Protein AF-A0A7S2KQ52-F1 (afdb_monomer_lite)

InterPro domains:
  IPR006700 Ribosomal RNA small subunit methyltransferase E [PTHR30027] (2-166)
  IPR006700 Ribosomal RNA small subunit methyltransferase E [TIGR00046] (1-166)
  IPR029026 tRNA (guanine-N1-)-methyltransferase, N-terminal [G3DSA:3.40.1280.10] (1-176)
  IPR029028 Alpha/beta knot methyltransferases [SSF75217] (1-167)
  IPR046886 Ribosomal RNA small subunit methyltransferase E, methyltransferase domain [PF04452] (1-166)
  IPR046886 Ribosomal RNA small subunit methyltransferase E, methyltransferase domain [cd18084] (1-167)

Structure (mmCIF, N/CA/C/O backbone):
data_AF-A0A7S2KQ52-F1
#
_entry.id   AF-A0A7S2KQ52-F1
#
loop_
_atom_site.group_PDB
_atom_site.id
_atom_site.type_symbol
_atom_site.label_atom_id
_atom_site.label_alt_id
_atom_site.label_comp_id
_atom_site.label_asym_id
_atom_site.label_entity_id
_atom_site.label_seq_id
_atom_site.pdbx_PDB_ins_code
_atom_site.Cartn_x
_atom_site.Cartn_y
_atom_site.Cartn_z
_atom_site.occupancy
_atom_site.B_iso_or_equiv
_atom_site.auth_seq_id
_atom_site.auth_comp_id
_atom_site.auth_asym_id
_atom_site.auth_atom_id
_atom_site.pdbx_PDB_model_num
ATOM 1 N N . LEU A 1 1 ? -2.645 -4.466 1.749 1.00 97.69 1 LEU A N 1
ATOM 2 C CA . LEU A 1 1 ? -1.880 -3.380 1.107 1.00 97.69 1 LEU A CA 1
ATOM 3 C C . LEU A 1 1 ? -2.085 -3.492 -0.390 1.00 97.69 1 LEU A C 1
ATOM 5 O O . LEU A 1 1 ? -1.862 -4.563 -0.931 1.00 97.69 1 LEU A O 1
ATOM 9 N N . MET A 1 2 ? -2.521 -2.418 -1.028 1.00 97.88 2 MET A N 1
ATOM 10 C CA . MET A 1 2 ? -2.489 -2.242 -2.470 1.00 97.88 2 MET A CA 1
ATOM 11 C C . MET A 1 2 ? -1.412 -1.207 -2.776 1.00 97.88 2 MET A C 1
ATOM 13 O O . MET A 1 2 ? -1.426 -0.109 -2.223 1.00 97.88 2 MET A O 1
ATOM 17 N N . ILE A 1 3 ? -0.452 -1.569 -3.608 1.00 97.94 3 ILE A N 1
ATOM 18 C CA . ILE A 1 3 ? 0.685 -0.716 -3.935 1.00 97.94 3 ILE A CA 1
ATOM 19 C C . ILE A 1 3 ? 0.822 -0.674 -5.449 1.00 97.94 3 ILE A C 1
ATOM 21 O O . ILE A 1 3 ? 0.805 -1.715 -6.104 1.00 97.94 3 ILE A O 1
ATOM 25 N N . ALA A 1 4 ? 0.899 0.519 -6.022 1.00 97.56 4 ALA A N 1
ATOM 26 C CA . ALA A 1 4 ? 1.300 0.656 -7.411 1.00 97.56 4 ALA A CA 1
ATOM 27 C C . ALA A 1 4 ? 2.787 0.325 -7.525 1.00 97.56 4 ALA A C 1
ATOM 29 O O . ALA A 1 4 ? 3.576 0.791 -6.707 1.00 97.56 4 ALA A O 1
ATOM 30 N N . MET A 1 5 ? 3.149 -0.494 -8.509 1.00 97.25 5 MET A N 1
ATOM 31 C CA . MET A 1 5 ? 4.489 -1.060 -8.643 1.00 97.25 5 MET A CA 1
ATOM 32 C C . MET A 1 5 ? 5.577 0.027 -8.575 1.00 97.25 5 MET A C 1
ATOM 34 O O . MET A 1 5 ? 5.701 0.802 -9.527 1.00 97.25 5 MET A O 1
ATOM 38 N N . PRO A 1 6 ? 6.367 0.092 -7.482 1.00 96.50 6 PRO A N 1
ATOM 39 C CA . PRO A 1 6 ? 7.492 1.009 -7.407 1.00 96.50 6 PRO A CA 1
ATOM 40 C C . PRO A 1 6 ? 8.634 0.487 -8.283 1.00 96.50 6 PRO A C 1
ATOM 42 O O . PRO A 1 6 ? 8.541 -0.580 -8.903 1.00 96.50 6 PRO A O 1
ATOM 45 N N . ARG A 1 7 ? 9.764 1.197 -8.307 1.00 96.06 7 ARG A N 1
ATOM 46 C CA . ARG A 1 7 ? 10.960 0.719 -9.016 1.00 96.06 7 ARG A CA 1
ATOM 47 C C . ARG A 1 7 ? 11.300 -0.717 -8.594 1.00 96.06 7 ARG A C 1
ATOM 49 O O . ARG A 1 7 ? 11.317 -0.993 -7.392 1.00 96.06 7 ARG A O 1
ATOM 56 N N . PRO A 1 8 ? 11.678 -1.622 -9.518 1.00 97.06 8 PRO A N 1
ATOM 57 C CA . PRO A 1 8 ? 11.937 -3.029 -9.197 1.00 97.06 8 PRO A CA 1
ATOM 58 C C . PRO A 1 8 ? 12.906 -3.250 -8.030 1.00 97.06 8 PRO A C 1
ATOM 60 O O . PRO A 1 8 ? 12.678 -4.111 -7.186 1.00 97.06 8 PRO A O 1
ATOM 63 N N . LYS A 1 9 ? 13.955 -2.422 -7.927 1.00 96.19 9 LYS A N 1
ATOM 64 C CA . LYS A 1 9 ? 14.918 -2.464 -6.815 1.00 96.19 9 LYS A CA 1
ATOM 65 C C . LYS A 1 9 ? 14.276 -2.148 -5.459 1.00 96.19 9 LYS A C 1
ATOM 67 O O . LYS A 1 9 ? 14.667 -2.733 -4.454 1.00 96.19 9 LYS A O 1
ATOM 72 N N . VAL A 1 10 ? 13.321 -1.220 -5.431 1.00 96.69 10 VAL A N 1
ATOM 73 C CA . VAL A 1 10 ? 12.561 -0.857 -4.228 1.00 96.69 10 VAL A CA 1
ATOM 74 C C . VAL A 1 10 ? 11.596 -1.983 -3.878 1.00 96.69 10 VAL A C 1
ATOM 76 O O . VAL A 1 10 ? 11.598 -2.445 -2.741 1.00 96.69 10 VAL A O 1
ATOM 79 N N . MET A 1 11 ? 10.842 -2.490 -4.860 1.00 97.69 11 MET A N 1
ATOM 80 C CA . MET A 1 11 ? 9.894 -3.583 -4.629 1.00 97.69 11 MET A CA 1
ATOM 81 C C . MET A 1 11 ? 10.588 -4.842 -4.095 1.00 97.69 11 MET A C 1
ATOM 83 O O . MET A 1 11 ? 10.134 -5.408 -3.106 1.00 97.69 11 MET A O 1
ATOM 87 N N . MET A 1 12 ? 11.731 -5.230 -4.678 1.00 97.25 12 MET A N 1
ATOM 88 C CA . MET A 1 12 ? 12.500 -6.388 -4.207 1.00 97.25 12 MET A CA 1
ATOM 89 C C . MET A 1 12 ? 12.874 -6.288 -2.728 1.00 97.25 12 MET A C 1
ATOM 91 O O . MET A 1 12 ? 12.730 -7.257 -1.993 1.00 97.25 12 MET A O 1
ATOM 95 N N . ARG A 1 13 ? 13.298 -5.103 -2.274 1.00 95.25 13 ARG A N 1
ATOM 96 C CA . ARG A 1 13 ? 13.646 -4.860 -0.865 1.00 95.25 13 ARG A CA 1
ATOM 97 C C . ARG A 1 13 ? 12.423 -4.810 0.047 1.00 95.25 13 ARG A C 1
ATOM 99 O O . ARG A 1 13 ? 12.532 -5.116 1.229 1.00 95.25 13 ARG A O 1
ATOM 106 N N . LEU A 1 14 ? 11.269 -4.406 -0.480 1.00 97.75 14 LEU A N 1
ATOM 107 C CA . LEU A 1 14 ? 10.043 -4.307 0.301 1.00 97.75 14 LEU A CA 1
ATOM 108 C C . LEU A 1 14 ? 9.459 -5.670 0.659 1.00 97.75 14 LEU A C 1
ATOM 110 O O . LEU A 1 14 ? 8.825 -5.760 1.702 1.00 97.75 14 LEU A O 1
ATOM 114 N N . TRP A 1 15 ? 9.665 -6.722 -0.138 1.00 98.38 15 TRP A N 1
ATOM 115 C CA . TRP A 1 15 ? 9.044 -8.027 0.116 1.00 98.38 15 TRP A CA 1
ATOM 116 C C . TRP A 1 15 ? 9.298 -8.553 1.533 1.00 98.38 15 TRP A C 1
ATOM 118 O O . TRP A 1 15 ? 8.336 -8.793 2.264 1.00 98.38 15 TRP A O 1
ATOM 128 N N . SER A 1 16 ? 10.560 -8.626 1.964 1.00 98.06 16 SER A N 1
ATOM 129 C CA . SER A 1 16 ? 10.898 -9.043 3.333 1.00 98.06 16 SER A CA 1
ATOM 130 C C . SER A 1 16 ? 10.268 -8.129 4.392 1.00 98.06 16 SER A C 1
ATOM 132 O O . SER A 1 16 ? 9.626 -8.602 5.331 1.00 98.06 16 SER A O 1
ATOM 134 N N . THR A 1 17 ? 10.344 -6.809 4.206 1.00 98.12 17 THR A N 1
ATOM 135 C CA . THR A 1 17 ? 9.750 -5.833 5.132 1.00 98.12 17 THR A CA 1
ATOM 136 C C . THR A 1 17 ? 8.230 -5.984 5.247 1.00 98.12 17 THR A C 1
ATOM 138 O O . THR A 1 17 ? 7.676 -5.886 6.339 1.00 98.12 17 THR A O 1
ATOM 141 N N . LEU A 1 18 ? 7.524 -6.253 4.146 1.00 98.25 18 LEU A N 1
ATOM 142 C CA . LEU A 1 18 ? 6.071 -6.447 4.147 1.00 98.25 18 LEU A CA 1
ATOM 143 C C . LEU A 1 18 ? 5.662 -7.691 4.945 1.00 98.25 18 LEU A C 1
ATOM 145 O O . LEU A 1 18 ? 4.664 -7.646 5.672 1.00 98.25 18 LEU A O 1
ATOM 149 N N . ALA A 1 19 ? 6.437 -8.774 4.841 1.00 97.94 19 ALA A N 1
ATOM 150 C CA . ALA A 1 19 ? 6.249 -9.962 5.666 1.00 97.94 19 ALA A CA 1
ATOM 151 C C . ALA A 1 19 ? 6.484 -9.656 7.154 1.00 97.94 19 ALA A C 1
ATOM 153 O O . ALA A 1 19 ? 5.619 -9.961 7.977 1.00 97.94 19 ALA A O 1
ATOM 154 N N . GLN A 1 20 ? 7.585 -8.972 7.491 1.00 97.56 20 GLN A N 1
ATOM 155 C CA . GLN A 1 20 ? 7.914 -8.590 8.873 1.00 97.56 20 GLN A CA 1
ATOM 156 C C . GLN A 1 20 ? 6.844 -7.700 9.515 1.00 97.56 20 GLN A C 1
ATOM 158 O O . GLN A 1 20 ? 6.485 -7.871 10.678 1.00 97.56 20 GLN A O 1
ATOM 163 N N . MET A 1 21 ? 6.277 -6.775 8.738 1.00 96.94 21 MET A N 1
ATOM 164 C CA . MET A 1 21 ? 5.210 -5.877 9.190 1.00 96.94 21 MET A CA 1
ATOM 165 C C . MET A 1 21 ? 3.841 -6.573 9.317 1.00 96.94 21 MET A C 1
ATOM 167 O O . MET A 1 21 ? 2.853 -5.937 9.691 1.00 96.94 21 MET A O 1
ATOM 171 N 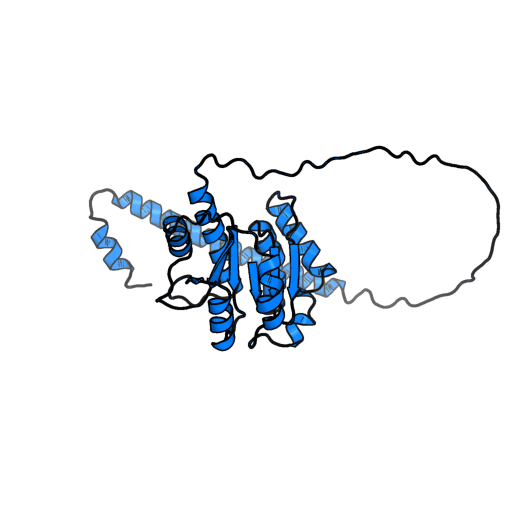N . GLY A 1 22 ? 3.750 -7.874 9.017 1.00 95.44 22 GLY A N 1
ATOM 172 C CA . GLY A 1 22 ? 2.538 -8.673 9.194 1.00 95.44 22 GLY A CA 1
ATOM 173 C C . GLY A 1 22 ? 1.428 -8.333 8.199 1.00 95.44 22 GLY A C 1
ATOM 174 O O . GLY A 1 22 ? 0.240 -8.400 8.540 1.00 95.44 22 GLY A O 1
ATOM 175 N N . VAL A 1 23 ? 1.789 -7.938 6.975 1.00 96.81 23 VAL A N 1
ATOM 176 C CA . VAL A 1 23 ? 0.814 -7.647 5.920 1.00 96.81 23 VAL A CA 1
ATOM 177 C C . VAL A 1 23 ? 0.120 -8.935 5.486 1.00 96.81 23 VAL A C 1
ATOM 179 O O . VAL A 1 23 ? 0.746 -9.855 4.983 1.00 96.81 23 VAL A O 1
ATOM 182 N N . ARG A 1 24 ? -1.210 -8.991 5.618 1.00 95.56 24 ARG A N 1
ATOM 183 C CA . ARG A 1 24 ? -1.989 -10.184 5.238 1.00 95.56 24 ARG A CA 1
ATOM 184 C C . ARG A 1 24 ? -2.040 -10.428 3.726 1.00 95.56 24 ARG A C 1
ATOM 186 O O . ARG A 1 24 ? -2.050 -11.573 3.287 1.00 95.56 24 ARG A O 1
ATOM 193 N N . ARG A 1 25 ? -2.153 -9.353 2.944 1.00 96.88 25 ARG A N 1
ATOM 194 C CA . ARG A 1 25 ? -2.284 -9.392 1.482 1.00 96.88 25 ARG A CA 1
ATOM 195 C C . ARG A 1 25 ? -1.572 -8.206 0.853 1.00 96.88 25 ARG A C 1
ATOM 197 O O . ARG A 1 25 ? -1.780 -7.069 1.299 1.00 96.88 25 ARG A O 1
ATOM 204 N N . VAL A 1 26 ? -0.805 -8.472 -0.194 1.00 98.12 26 VAL A N 1
ATOM 205 C CA . VAL A 1 26 ? -0.159 -7.479 -1.051 1.00 98.12 26 VAL A CA 1
ATOM 206 C C . VAL A 1 26 ? -0.762 -7.592 -2.447 1.00 98.12 26 VAL A C 1
ATOM 208 O O . VAL A 1 26 ? -0.616 -8.614 -3.107 1.00 98.12 26 VAL A O 1
ATOM 211 N N . THR A 1 27 ? -1.434 -6.539 -2.900 1.00 97.94 27 THR A N 1
ATOM 212 C CA . THR A 1 27 ? -1.880 -6.411 -4.287 1.00 97.94 27 THR A CA 1
ATOM 213 C C . THR A 1 27 ? -0.999 -5.387 -4.979 1.00 97.94 27 THR A C 1
ATOM 215 O O . THR A 1 27 ? -1.090 -4.188 -4.714 1.00 97.94 27 THR A O 1
ATOM 218 N N . LEU A 1 28 ? -0.124 -5.873 -5.844 1.00 98.00 28 LEU A N 1
ATOM 219 C CA . LEU A 1 28 ? 0.723 -5.057 -6.686 1.00 98.00 28 LEU A CA 1
ATOM 220 C C . LEU A 1 28 ? -0.075 -4.642 -7.918 1.00 98.00 28 LEU A C 1
ATOM 222 O O . LEU A 1 28 ? -0.561 -5.496 -8.650 1.00 98.00 28 LEU A O 1
ATOM 226 N N . THR A 1 29 ? -0.224 -3.345 -8.145 1.00 97.56 29 THR A N 1
ATOM 227 C CA . THR A 1 29 ? -1.053 -2.801 -9.226 1.00 97.56 29 THR A CA 1
ATOM 228 C C . THR A 1 29 ? -0.225 -1.989 -10.202 1.00 97.56 29 THR A C 1
ATOM 230 O O . THR A 1 29 ? 0.833 -1.459 -9.860 1.00 97.56 29 THR A O 1
ATOM 233 N N . ASN A 1 30 ? -0.689 -1.889 -11.440 1.00 96.19 30 ASN A N 1
ATOM 234 C CA . ASN A 1 30 ? -0.187 -0.860 -12.341 1.00 96.19 30 ASN A CA 1
ATOM 235 C C . ASN A 1 30 ? -0.759 0.518 -11.955 1.00 96.19 30 ASN A C 1
ATOM 237 O O . ASN A 1 30 ? -1.739 0.599 -11.222 1.00 96.19 30 ASN A O 1
ATOM 241 N N . ALA A 1 31 ? -0.178 1.591 -12.477 1.00 96.00 31 ALA A N 1
ATOM 242 C CA . ALA A 1 31 ? -0.749 2.935 -12.421 1.00 96.00 31 ALA A CA 1
ATOM 243 C C . ALA A 1 31 ? -0.294 3.732 -13.646 1.00 96.00 31 ALA A C 1
ATOM 245 O O . ALA A 1 31 ? 0.667 3.354 -14.319 1.00 96.00 31 ALA A O 1
ATOM 246 N N . CYS A 1 32 ? -0.936 4.862 -13.929 1.00 96.06 32 CYS A N 1
ATOM 247 C CA . CYS A 1 32 ? -0.598 5.708 -15.075 1.00 96.06 32 CYS A CA 1
ATOM 248 C C . CYS A 1 32 ? 0.882 6.122 -15.109 1.00 96.06 32 CYS A C 1
ATOM 250 O O . CYS A 1 32 ? 1.447 6.277 -16.189 1.00 96.06 32 CYS A O 1
ATOM 252 N N . ARG A 1 33 ? 1.507 6.303 -13.937 1.00 95.75 33 ARG A N 1
ATOM 253 C CA . ARG A 1 33 ? 2.908 6.735 -13.791 1.00 95.75 33 ARG A CA 1
ATOM 254 C C . ARG A 1 33 ? 3.893 5.591 -13.517 1.00 95.75 33 ARG A C 1
ATOM 256 O O . ARG A 1 33 ? 5.052 5.862 -13.222 1.00 95.75 33 ARG A O 1
ATOM 263 N N . VAL A 1 34 ? 3.458 4.334 -13.617 1.00 96.25 34 VAL A N 1
ATOM 264 C CA . VAL A 1 34 ? 4.356 3.174 -13.544 1.00 96.25 34 VAL A CA 1
ATOM 265 C C . VAL A 1 34 ? 4.966 2.917 -14.917 1.00 96.25 34 VAL A C 1
ATOM 267 O O . VAL A 1 34 ? 4.277 2.874 -15.939 1.00 96.25 34 VAL A O 1
ATOM 270 N N . GLU A 1 35 ? 6.278 2.714 -14.950 1.00 94.06 35 GLU A N 1
ATOM 271 C CA . GLU A 1 35 ? 6.966 2.354 -16.182 1.00 94.06 35 GLU A CA 1
ATOM 272 C C . GLU A 1 35 ? 6.598 0.925 -16.610 1.00 94.06 35 GLU A C 1
ATOM 274 O O . GLU A 1 35 ? 6.743 -0.037 -15.853 1.00 94.06 35 GLU A O 1
ATOM 279 N N . LYS A 1 36 ? 6.187 0.765 -17.875 1.00 88.62 36 LYS A N 1
ATOM 280 C CA . LYS A 1 36 ? 5.827 -0.534 -18.476 1.00 88.62 36 LYS A CA 1
ATOM 281 C C . LYS A 1 36 ? 6.812 -1.685 -18.181 1.00 88.62 36 LYS A C 1
ATOM 283 O O . LYS A 1 36 ? 6.326 -2.767 -17.851 1.00 88.62 36 LYS A O 1
ATOM 288 N N . PRO A 1 37 ? 8.151 -1.520 -18.274 1.00 93.69 37 PRO A N 1
ATOM 289 C CA . PRO A 1 37 ? 9.083 -2.624 -18.030 1.00 93.69 37 PRO A CA 1
ATOM 290 C C . PRO A 1 37 ? 9.123 -3.120 -16.578 1.00 93.69 37 PRO A C 1
ATOM 292 O O . PRO A 1 37 ? 9.667 -4.196 -16.340 1.00 93.69 37 PRO A O 1
ATOM 295 N N . TYR A 1 38 ? 8.563 -2.402 -15.597 1.00 94.94 38 TYR A N 1
ATOM 296 C CA . TYR A 1 38 ? 8.665 -2.816 -14.191 1.00 94.94 38 TYR A CA 1
ATOM 297 C C . TYR A 1 38 ? 8.001 -4.178 -13.942 1.00 94.94 38 TYR A C 1
ATOM 299 O O . TYR A 1 38 ? 8.539 -4.992 -13.191 1.00 94.94 38 TYR A O 1
ATOM 307 N N . PHE A 1 39 ? 6.904 -4.477 -14.643 1.00 94.75 39 PHE A N 1
ATOM 308 C CA . PHE A 1 39 ? 6.224 -5.778 -14.578 1.00 94.75 39 PHE A CA 1
ATOM 309 C C . PHE A 1 39 ? 6.925 -6.902 -15.350 1.00 94.75 39 PHE A C 1
ATOM 311 O O . PHE A 1 39 ? 6.547 -8.056 -15.202 1.00 94.75 39 PHE A O 1
ATOM 318 N N . ALA A 1 40 ? 7.944 -6.596 -16.155 1.00 94.12 40 ALA A N 1
ATOM 319 C CA . ALA A 1 40 ? 8.798 -7.607 -16.780 1.00 94.12 40 ALA A CA 1
ATOM 320 C C . ALA A 1 40 ? 10.025 -7.950 -15.914 1.00 94.12 40 ALA A C 1
ATOM 322 O O . ALA A 1 40 ? 10.853 -8.772 -16.301 1.00 94.12 40 ALA A O 1
ATOM 323 N N . SER A 1 41 ? 10.183 -7.294 -14.761 1.00 96.12 41 SER A N 1
ATOM 324 C CA . SER A 1 41 ? 11.329 -7.496 -13.880 1.00 96.12 41 SER A CA 1
ATOM 325 C C . SER A 1 41 ? 11.164 -8.712 -12.966 1.00 96.12 41 SER A C 1
ATOM 327 O O . SER A 1 41 ? 10.061 -9.172 -12.687 1.00 96.12 41 SER A O 1
ATOM 329 N N . GLN A 1 42 ? 12.278 -9.166 -12.394 1.00 95.44 42 GLN A N 1
ATOM 330 C CA . GLN A 1 42 ? 12.303 -10.213 -11.369 1.00 95.44 42 GLN A CA 1
ATOM 331 C C . GLN A 1 42 ? 11.540 -9.847 -10.085 1.00 95.44 42 GLN A C 1
ATOM 333 O O . GLN A 1 42 ? 11.253 -10.722 -9.279 1.00 95.44 42 GLN A O 1
ATOM 338 N N . ALA A 1 43 ? 11.169 -8.577 -9.892 1.00 95.69 43 ALA A N 1
ATOM 339 C CA . ALA A 1 43 ? 10.441 -8.141 -8.705 1.00 95.69 43 ALA A CA 1
ATOM 340 C C . ALA A 1 43 ? 9.024 -8.711 -8.584 1.00 95.69 43 ALA A C 1
ATOM 342 O O . ALA A 1 43 ? 8.462 -8.701 -7.489 1.00 95.69 43 ALA A O 1
ATOM 343 N N . VAL A 1 44 ? 8.467 -9.205 -9.692 1.00 96.69 44 VAL A N 1
ATOM 344 C CA . VAL A 1 44 ? 7.148 -9.845 -9.745 1.00 96.69 44 VAL A CA 1
ATOM 345 C C . VAL A 1 44 ? 7.232 -11.358 -9.963 1.00 96.69 44 VAL A C 1
ATOM 347 O O . VAL A 1 44 ? 6.204 -12.014 -10.081 1.00 96.69 44 VAL A O 1
ATOM 350 N N . ASP A 1 45 ? 8.442 -11.920 -10.012 1.00 97.25 45 ASP A N 1
ATOM 351 C CA . ASP A 1 45 ? 8.668 -13.358 -10.155 1.00 97.25 45 ASP A CA 1
ATOM 352 C C . ASP A 1 45 ? 8.536 -14.050 -8.785 1.00 97.25 45 ASP A C 1
ATOM 354 O O . ASP A 1 45 ? 9.327 -13.752 -7.880 1.00 97.25 45 ASP A O 1
ATOM 358 N N . PRO A 1 46 ? 7.588 -14.992 -8.605 1.00 97.69 46 PRO A N 1
ATOM 359 C CA . PRO A 1 46 ? 7.447 -15.744 -7.360 1.00 97.69 46 PRO A CA 1
ATOM 360 C C . PRO A 1 46 ? 8.733 -16.448 -6.928 1.00 97.69 46 PRO A C 1
ATOM 362 O O . PRO A 1 46 ? 9.025 -16.487 -5.735 1.00 97.69 46 PRO A O 1
ATOM 365 N N . GLY A 1 47 ? 9.551 -16.933 -7.869 1.00 97.94 47 GLY A N 1
ATOM 366 C CA . GLY A 1 47 ? 10.840 -17.561 -7.563 1.00 97.94 47 GLY A CA 1
ATOM 367 C C . GLY A 1 47 ? 11.862 -16.604 -6.942 1.00 97.94 47 GLY A C 1
ATOM 368 O O . GLY A 1 47 ? 12.866 -17.047 -6.387 1.00 97.94 47 GLY A O 1
ATOM 369 N N . ARG A 1 48 ? 11.611 -15.293 -7.016 1.00 97.69 48 ARG A N 1
ATOM 370 C CA . ARG A 1 48 ? 12.479 -14.237 -6.487 1.00 97.69 48 ARG A CA 1
ATOM 371 C C . ARG A 1 48 ? 11.894 -13.575 -5.252 1.00 97.69 48 ARG A C 1
ATOM 373 O O . ARG A 1 48 ? 12.635 -13.357 -4.303 1.00 97.69 48 ARG A O 1
ATOM 380 N N . TYR A 1 49 ? 10.593 -13.287 -5.228 1.00 98.00 49 TYR A N 1
ATOM 381 C CA . TYR A 1 49 ? 9.990 -12.612 -4.076 1.00 98.00 49 TYR A CA 1
ATOM 382 C C . TYR A 1 49 ? 9.555 -13.552 -2.946 1.00 98.00 49 TYR A C 1
ATOM 384 O O . TYR A 1 49 ? 9.496 -13.115 -1.797 1.00 98.00 49 TYR A O 1
ATOM 392 N N . LEU A 1 50 ? 9.235 -14.825 -3.222 1.00 98.31 50 LEU A N 1
ATOM 393 C CA . LEU A 1 50 ? 8.842 -15.764 -2.163 1.00 98.31 50 LEU A CA 1
ATOM 394 C C . LEU A 1 50 ? 9.977 -16.014 -1.152 1.00 98.31 50 LEU A C 1
ATOM 396 O O . LEU A 1 50 ? 9.676 -15.974 0.041 1.00 98.31 50 LEU A O 1
ATOM 400 N N . PRO A 1 51 ? 11.253 -16.189 -1.563 1.00 98.38 51 PRO A N 1
ATOM 401 C CA . PRO A 1 51 ? 12.369 -16.275 -0.619 1.00 98.38 51 PRO A CA 1
ATOM 402 C C . PRO A 1 51 ? 12.512 -15.031 0.267 1.00 98.38 51 PRO A C 1
ATOM 404 O O . PRO A 1 51 ? 12.763 -15.151 1.461 1.00 98.38 51 PRO A O 1
ATOM 407 N N . GLU A 1 52 ? 12.287 -13.834 -0.282 1.00 98.44 52 GLU A N 1
ATOM 408 C CA . GLU A 1 52 ? 12.340 -12.587 0.494 1.00 98.44 52 GLU A CA 1
ATOM 409 C C . GLU A 1 52 ? 11.214 -12.515 1.533 1.00 98.44 52 GLU A C 1
ATOM 411 O O . GLU A 1 52 ? 11.439 -12.124 2.678 1.00 98.44 52 GLU A O 1
ATOM 416 N N . LEU A 1 53 ? 9.998 -12.931 1.160 1.00 98.44 53 LEU A N 1
ATOM 417 C CA . LEU A 1 53 ? 8.884 -13.045 2.102 1.00 98.44 53 LEU A CA 1
ATOM 418 C C . LEU A 1 53 ? 9.190 -14.056 3.212 1.00 98.44 53 LEU A C 1
ATOM 420 O O . LEU A 1 53 ? 8.927 -13.765 4.375 1.00 98.44 53 LEU A O 1
ATOM 424 N N . GLN A 1 54 ? 9.752 -15.218 2.868 1.00 98.31 54 GLN A N 1
ATOM 425 C CA . GLN A 1 54 ? 10.152 -16.244 3.836 1.00 98.31 54 GLN A CA 1
ATOM 426 C C . GLN A 1 54 ? 11.200 -15.710 4.812 1.00 98.31 54 GLN A C 1
ATOM 428 O O . GLN A 1 54 ? 10.991 -15.798 6.018 1.00 98.31 54 GLN A O 1
ATOM 433 N N . LEU A 1 55 ? 12.250 -15.057 4.307 1.00 98.25 55 LEU A N 1
ATOM 434 C CA . LEU A 1 55 ? 13.274 -14.426 5.136 1.00 98.25 55 LEU A CA 1
ATOM 435 C C . LEU A 1 55 ? 12.665 -13.415 6.119 1.00 98.25 55 LEU A C 1
ATOM 437 O O . LEU A 1 55 ? 13.016 -13.391 7.297 1.00 98.25 55 LEU A O 1
ATOM 441 N N . GLY A 1 56 ? 11.719 -12.593 5.656 1.00 98.00 56 GLY A N 1
ATOM 442 C CA . GLY A 1 56 ? 11.022 -11.646 6.524 1.00 98.00 56 GLY A CA 1
ATOM 443 C C . GLY A 1 56 ? 10.174 -12.326 7.605 1.00 98.00 56 GLY A C 1
ATOM 444 O O . GLY A 1 56 ? 10.148 -11.877 8.750 1.00 98.00 56 GLY A O 1
ATOM 445 N N . LEU A 1 57 ? 9.504 -13.430 7.276 1.00 98.06 57 LEU A N 1
ATOM 446 C CA . LEU A 1 57 ? 8.746 -14.217 8.251 1.00 98.06 57 LEU A CA 1
ATOM 447 C C . LEU A 1 57 ? 9.647 -14.879 9.296 1.00 98.06 57 LEU A C 1
ATOM 449 O O . LEU A 1 57 ? 9.314 -14.840 10.479 1.00 98.06 57 LEU A O 1
ATOM 453 N N . GLU A 1 58 ? 10.783 -15.438 8.875 1.00 98.25 58 GLU A N 1
ATOM 454 C CA . GLU A 1 58 ? 11.786 -16.031 9.764 1.00 98.25 58 GLU A CA 1
ATOM 455 C C . GLU A 1 58 ? 12.299 -14.998 10.774 1.00 98.25 58 GLU A C 1
ATOM 457 O O . GLU A 1 58 ? 12.306 -15.252 11.978 1.00 98.25 58 GLU A O 1
ATOM 462 N N . GLN A 1 59 ? 12.642 -13.797 10.299 1.00 97.81 59 GLN A N 1
ATOM 463 C CA . GLN A 1 59 ? 13.101 -12.687 11.142 1.00 97.81 59 GLN A CA 1
ATOM 464 C C . GLN A 1 59 ? 12.030 -12.201 12.127 1.00 97.81 59 GLN A C 1
ATOM 466 O O . GLN A 1 59 ? 12.353 -11.814 13.249 1.00 97.81 59 GLN A O 1
ATOM 471 N N . ALA A 1 60 ? 10.757 -12.235 11.727 1.00 96.81 60 ALA A N 1
ATOM 472 C CA . ALA A 1 60 ? 9.632 -11.811 12.556 1.00 96.81 60 ALA A CA 1
ATOM 473 C C . ALA A 1 60 ? 9.013 -12.939 13.398 1.00 96.81 60 ALA A C 1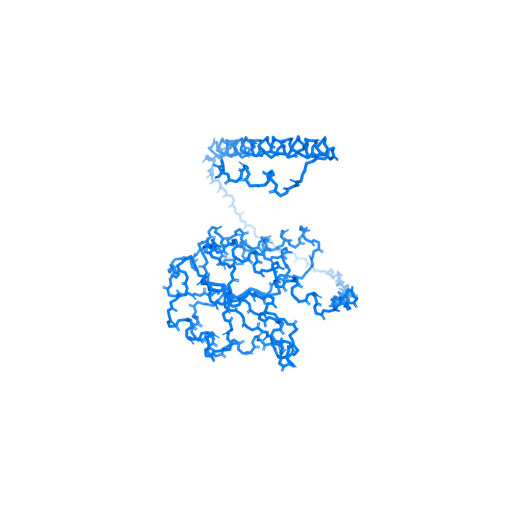
ATOM 475 O O . ALA A 1 60 ? 8.009 -12.703 14.073 1.00 96.81 60 ALA A O 1
ATOM 476 N N . VAL A 1 61 ? 9.571 -14.156 13.354 1.00 97.25 61 VAL A N 1
ATOM 477 C CA . VAL A 1 61 ? 9.033 -15.345 14.041 1.00 97.25 61 VAL A CA 1
ATOM 478 C C . VAL A 1 61 ? 7.547 -15.561 13.699 1.00 97.25 61 VAL A C 1
ATOM 480 O O . VAL A 1 61 ? 6.697 -15.796 14.556 1.00 97.25 61 VAL A O 1
ATOM 483 N N . CYS A 1 62 ? 7.211 -15.424 12.416 1.00 94.69 62 CYS A N 1
ATOM 484 C CA . CYS A 1 62 ? 5.854 -15.543 11.887 1.00 94.69 62 CYS A CA 1
ATOM 485 C C . CYS A 1 62 ? 5.749 -16.721 10.911 1.00 94.69 62 CYS A C 1
ATOM 487 O O . CYS A 1 62 ? 6.707 -17.072 10.236 1.00 94.69 62 CYS A O 1
ATOM 489 N N . THR A 1 63 ? 4.563 -17.324 10.795 1.00 93.06 63 THR A N 1
ATOM 490 C CA . THR A 1 63 ? 4.348 -18.529 9.962 1.00 93.06 63 THR A CA 1
ATOM 491 C C . THR A 1 63 ? 3.337 -18.335 8.834 1.00 93.06 63 THR A C 1
ATOM 493 O O . THR A 1 63 ? 3.139 -19.226 8.010 1.00 93.06 63 THR A O 1
ATOM 496 N N . ARG A 1 64 ? 2.674 -17.175 8.773 1.00 94.25 64 ARG A N 1
ATOM 497 C CA . ARG A 1 64 ? 1.637 -16.903 7.773 1.00 94.25 64 ARG A CA 1
ATOM 498 C C . ARG A 1 64 ? 2.191 -16.083 6.622 1.00 94.25 64 ARG A C 1
ATOM 500 O O . ARG A 1 64 ? 2.456 -14.894 6.781 1.00 94.25 64 ARG A O 1
ATOM 507 N N . LEU A 1 65 ? 2.296 -16.718 5.460 1.00 96.12 65 LEU A N 1
ATOM 508 C CA . LEU A 1 65 ? 2.724 -16.058 4.233 1.00 96.12 65 LEU A CA 1
ATOM 509 C C . LEU A 1 65 ? 1.689 -15.026 3.753 1.00 96.12 65 LEU A C 1
ATOM 511 O O . LEU A 1 65 ? 0.496 -15.348 3.708 1.00 96.12 65 LEU A O 1
ATOM 515 N N . PRO A 1 66 ? 2.115 -13.806 3.374 1.00 97.19 66 PRO A N 1
ATOM 516 C CA . PRO A 1 66 ? 1.234 -12.846 2.723 1.00 97.19 66 PRO A CA 1
ATOM 517 C C . PRO A 1 66 ? 0.677 -13.388 1.400 1.00 97.19 66 PRO A C 1
ATOM 519 O O . PRO A 1 66 ? 1.416 -13.925 0.579 1.00 97.19 66 PRO A O 1
ATOM 522 N N . ASP A 1 67 ? -0.622 -13.193 1.166 1.00 96.88 67 ASP A N 1
ATOM 523 C CA . ASP A 1 67 ? -1.249 -13.444 -0.140 1.00 96.88 67 ASP A CA 1
ATOM 524 C C . ASP A 1 67 ? -0.782 -12.369 -1.134 1.00 96.88 67 ASP A C 1
ATOM 526 O O . ASP A 1 67 ? -1.037 -11.180 -0.915 1.00 96.88 67 ASP A O 1
ATOM 530 N N . VAL A 1 68 ? -0.078 -12.761 -2.198 1.00 98.12 68 VAL A N 1
ATOM 531 C CA . VAL A 1 68 ? 0.461 -11.838 -3.209 1.00 98.12 68 VAL A CA 1
ATOM 532 C C . VAL A 1 68 ? -0.352 -11.931 -4.492 1.00 98.12 68 VAL A C 1
ATOM 534 O O . VAL A 1 68 ? -0.526 -13.011 -5.052 1.00 98.12 68 VAL A O 1
ATOM 537 N N . ARG A 1 69 ? -0.806 -10.778 -4.988 1.00 97.12 69 ARG A N 1
ATOM 538 C CA . ARG A 1 69 ? -1.506 -10.641 -6.270 1.00 97.12 69 ARG A CA 1
ATOM 539 C C . ARG A 1 69 ? -0.847 -9.586 -7.139 1.00 97.12 69 ARG A C 1
ATOM 541 O O . ARG A 1 69 ? -0.472 -8.530 -6.634 1.00 97.12 69 ARG A O 1
ATOM 548 N N . ILE A 1 70 ? -0.741 -9.863 -8.433 1.00 97.06 70 ILE A N 1
ATOM 549 C CA . ILE A 1 70 ? -0.148 -8.964 -9.426 1.00 97.06 70 ILE A CA 1
ATOM 550 C C . ILE A 1 70 ? -1.235 -8.593 -10.434 1.00 97.06 70 ILE A C 1
ATOM 552 O O . ILE A 1 70 ? -1.653 -9.418 -11.237 1.00 97.06 70 ILE A O 1
ATOM 556 N N . GLU A 1 71 ? -1.670 -7.338 -10.391 1.00 96.12 71 GLU A N 1
ATOM 557 C CA . GLU A 1 71 ? -2.809 -6.812 -11.139 1.00 96.12 71 GLU A CA 1
ATOM 558 C C . GLU A 1 71 ? -2.358 -5.705 -12.098 1.00 96.12 71 GLU A C 1
ATOM 560 O O . GLU A 1 71 ? -2.281 -4.519 -11.768 1.00 96.12 71 GLU A O 1
ATOM 565 N N . MET A 1 72 ? -2.058 -6.083 -13.341 1.00 94.38 72 MET A N 1
ATOM 566 C CA . MET A 1 72 ? -1.533 -5.143 -14.344 1.00 94.38 72 MET A CA 1
ATOM 567 C C . MET A 1 72 ? -2.575 -4.134 -14.856 1.00 94.38 72 MET A C 1
ATOM 569 O O . MET A 1 72 ? -2.225 -3.161 -15.530 1.00 94.38 72 MET A O 1
ATOM 573 N N . ARG A 1 73 ? -3.861 -4.363 -14.571 1.00 95.06 73 ARG A N 1
ATOM 574 C CA . ARG A 1 73 ? -4.976 -3.522 -15.017 1.00 95.06 73 ARG A CA 1
ATOM 575 C C . ARG A 1 73 ? -5.694 -2.936 -13.807 1.00 95.06 73 ARG A C 1
ATOM 577 O O . ARG A 1 73 ? -6.652 -3.517 -13.312 1.00 95.06 73 ARG A O 1
ATOM 584 N N . LEU A 1 74 ? -5.238 -1.761 -13.373 1.00 96.12 74 LEU A N 1
ATOM 585 C CA . LEU A 1 74 ? -5.755 -1.090 -12.178 1.00 96.12 74 LEU A CA 1
ATOM 586 C C . LEU A 1 74 ? -7.268 -0.855 -12.230 1.00 96.12 74 LEU A C 1
ATOM 588 O O . LEU A 1 74 ? -7.970 -1.216 -11.296 1.00 96.12 74 LEU A O 1
ATOM 592 N N . LYS A 1 75 ? -7.768 -0.261 -13.319 1.00 95.94 75 LYS A N 1
ATOM 593 C CA . LYS A 1 75 ? -9.181 0.121 -13.423 1.00 95.94 75 LYS A CA 1
ATOM 594 C C . LYS A 1 75 ? -10.133 -1.089 -13.331 1.00 95.94 75 LYS A C 1
ATOM 596 O O . LYS A 1 75 ? -10.951 -1.078 -12.419 1.00 95.94 75 LYS A O 1
ATOM 601 N N . PRO A 1 76 ? -9.999 -2.146 -14.164 1.00 96.00 76 PRO A N 1
ATOM 602 C CA . PRO A 1 76 ? -10.806 -3.361 -14.010 1.00 96.00 76 PRO A CA 1
ATOM 603 C C . PRO A 1 76 ? -10.703 -3.978 -12.614 1.00 96.00 76 PRO A C 1
ATOM 605 O O . PRO A 1 76 ? -11.703 -4.382 -12.038 1.00 96.00 76 PRO A O 1
ATOM 608 N N . PHE A 1 77 ? -9.504 -3.994 -12.026 1.00 96.69 77 PHE A N 1
ATOM 609 C CA . PHE A 1 77 ? -9.328 -4.522 -10.679 1.00 96.69 77 PHE A CA 1
ATOM 610 C C . PHE A 1 77 ? -10.137 -3.733 -9.632 1.00 96.69 77 PHE A C 1
ATOM 612 O O . PHE A 1 77 ? -10.828 -4.328 -8.806 1.00 96.69 77 PHE A O 1
ATOM 619 N N . VAL A 1 78 ? -10.069 -2.399 -9.665 1.00 96.44 78 VAL A N 1
ATOM 620 C CA . VAL A 1 78 ? -10.778 -1.532 -8.710 1.00 96.44 78 VAL A CA 1
ATOM 621 C C . VAL A 1 78 ? -12.293 -1.579 -8.912 1.00 96.44 78 VAL A C 1
ATOM 623 O O . VAL A 1 78 ? -13.015 -1.621 -7.918 1.00 96.44 78 VAL A O 1
ATOM 626 N N . GLU A 1 79 ? -12.757 -1.595 -10.163 1.00 95.25 79 GLU A N 1
ATOM 627 C CA . GLU A 1 79 ? -14.186 -1.558 -10.506 1.00 95.25 79 GLU A CA 1
ATOM 628 C C . GLU A 1 79 ? -14.881 -2.919 -10.324 1.00 95.25 79 GLU A C 1
ATOM 630 O O . GLU A 1 79 ? -16.007 -2.963 -9.831 1.00 95.25 79 GLU A O 1
ATOM 635 N N . ASP A 1 80 ? -14.215 -4.031 -10.657 1.00 93.75 80 ASP A N 1
ATOM 636 C CA . ASP A 1 80 ? -14.883 -5.336 -10.780 1.00 93.75 80 ASP A CA 1
ATOM 637 C C . ASP A 1 80 ? -14.481 -6.355 -9.697 1.00 93.75 80 ASP A C 1
ATOM 639 O O . ASP A 1 80 ? -15.244 -7.276 -9.376 1.00 93.75 80 ASP A O 1
ATOM 643 N N . GLU A 1 81 ? -13.272 -6.237 -9.137 1.00 93.56 81 GLU A N 1
ATOM 644 C CA . GLU A 1 81 ? -12.679 -7.282 -8.290 1.00 93.56 81 GLU A CA 1
ATOM 645 C C . GLU A 1 81 ? -12.464 -6.857 -6.839 1.00 93.56 81 GLU A C 1
ATOM 647 O O . GLU A 1 81 ? -12.562 -7.686 -5.928 1.00 93.56 81 GLU A O 1
ATOM 652 N N . LEU A 1 82 ? -12.197 -5.573 -6.598 1.00 93.75 82 LEU A N 1
ATOM 653 C CA . LEU A 1 82 ? -11.765 -5.076 -5.297 1.00 93.75 82 LEU A CA 1
ATOM 654 C C . LEU A 1 82 ? -12.764 -5.366 -4.172 1.00 93.75 82 LEU A C 1
ATOM 656 O O . LEU A 1 82 ? -12.367 -5.753 -3.067 1.00 93.75 82 LEU A O 1
ATOM 660 N N . ASP A 1 83 ? -14.056 -5.218 -4.457 1.00 92.00 83 ASP A N 1
ATOM 661 C CA . ASP A 1 83 ? -15.127 -5.457 -3.491 1.00 92.00 83 ASP A CA 1
ATOM 662 C C . ASP A 1 83 ? -15.171 -6.916 -3.029 1.00 92.00 83 ASP A C 1
ATOM 664 O O . ASP A 1 83 ? -15.402 -7.183 -1.852 1.00 92.00 83 ASP A O 1
ATOM 668 N N . ARG A 1 84 ? -14.826 -7.868 -3.904 1.00 90.31 84 ARG A N 1
ATOM 669 C CA . ARG A 1 84 ? -14.760 -9.299 -3.554 1.00 90.31 84 ARG A CA 1
ATOM 670 C C . ARG A 1 84 ? -13.613 -9.610 -2.595 1.00 90.31 84 ARG A C 1
ATOM 672 O O . ARG A 1 84 ? -13.643 -10.617 -1.891 1.00 90.31 84 ARG A O 1
ATOM 679 N N . LEU A 1 85 ? -12.584 -8.765 -2.578 1.00 86.12 85 LEU A N 1
ATOM 680 C CA . LEU A 1 85 ? -11.385 -8.946 -1.762 1.00 86.12 85 LEU A CA 1
ATOM 681 C C . LEU A 1 85 ? -11.450 -8.222 -0.419 1.00 86.12 85 LEU A C 1
ATOM 683 O O . LEU A 1 85 ? -10.613 -8.497 0.447 1.00 86.12 85 LEU A O 1
ATOM 687 N N . CYS A 1 86 ? -12.423 -7.329 -0.246 1.00 88.00 86 CYS A N 1
ATOM 688 C CA . CYS A 1 86 ? -12.614 -6.534 0.957 1.00 88.00 86 CYS A CA 1
ATOM 689 C C . CYS A 1 86 ? -13.841 -7.035 1.729 1.00 88.00 86 CYS A C 1
ATOM 691 O O . CYS A 1 86 ? -14.961 -6.677 1.369 1.00 88.00 86 CYS A O 1
ATOM 693 N N . PRO A 1 87 ? -13.667 -7.826 2.803 1.00 84.44 87 PRO A N 1
ATOM 694 C CA . PRO A 1 87 ? -14.791 -8.199 3.650 1.00 84.44 87 PRO A CA 1
ATOM 695 C C . PRO A 1 87 ? -15.448 -6.965 4.298 1.00 84.44 87 PRO A C 1
ATOM 697 O O . PRO A 1 87 ? -14.815 -5.903 4.405 1.00 84.44 87 PRO A O 1
ATOM 700 N N . PRO A 1 88 ? -16.700 -7.099 4.779 1.00 86.00 88 PRO A N 1
ATOM 701 C CA . PRO A 1 88 ? -17.331 -6.078 5.606 1.00 86.00 88 PRO A CA 1
ATOM 702 C C . PRO A 1 88 ? -16.415 -5.659 6.764 1.00 86.00 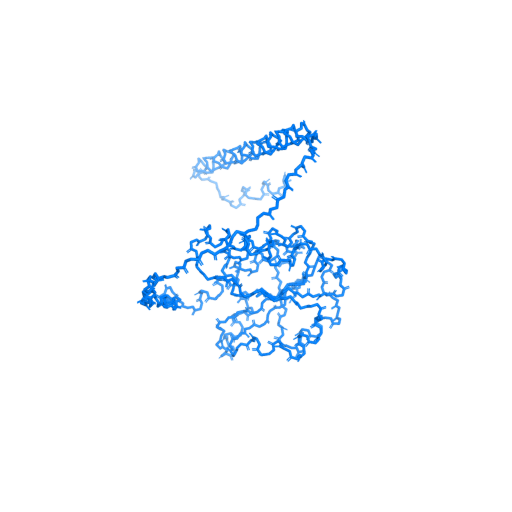88 PRO A C 1
ATOM 704 O O . PRO A 1 88 ? -15.713 -6.483 7.346 1.00 86.00 88 PRO A O 1
ATOM 707 N N . GLY A 1 89 ? -16.394 -4.363 7.078 1.00 90.06 89 GLY A N 1
ATOM 708 C CA . GLY A 1 89 ? -15.556 -3.817 8.151 1.00 90.06 89 GLY A CA 1
ATOM 709 C C . GLY A 1 89 ? -14.114 -3.472 7.757 1.00 90.06 89 GLY A C 1
ATOM 710 O O . GLY A 1 89 ? -13.351 -3.005 8.604 1.00 90.06 89 GLY A O 1
ATOM 711 N N . VAL A 1 90 ? -13.721 -3.634 6.487 1.00 94.44 90 VAL A N 1
ATOM 712 C CA . VAL A 1 90 ? -12.443 -3.101 5.984 1.00 94.44 90 VAL A CA 1
ATOM 713 C C . VAL A 1 90 ? -12.588 -1.630 5.602 1.00 94.44 90 VAL A C 1
ATOM 715 O O . VAL A 1 90 ? -13.363 -1.281 4.712 1.00 94.44 90 VAL A O 1
ATOM 718 N N . LEU A 1 91 ? -11.814 -0.758 6.250 1.00 95.81 91 LEU A N 1
ATOM 719 C CA . LEU A 1 91 ? -11.723 0.653 5.875 1.00 95.81 91 LEU A CA 1
ATOM 720 C C . LEU A 1 91 ? -10.676 0.831 4.768 1.00 95.81 91 LEU A C 1
ATOM 722 O O . LEU A 1 91 ? -9.547 0.352 4.889 1.00 95.81 91 LEU A O 1
ATOM 726 N N . ARG A 1 92 ? -11.054 1.512 3.684 1.00 97.25 92 ARG A N 1
ATOM 727 C CA . ARG A 1 92 ? -10.190 1.763 2.525 1.00 97.25 92 ARG A CA 1
ATOM 728 C C . ARG A 1 92 ? -9.566 3.143 2.652 1.00 97.25 92 ARG A C 1
ATOM 730 O O . ARG A 1 92 ? -10.285 4.135 2.720 1.00 97.25 92 ARG A O 1
ATOM 737 N N . LEU A 1 93 ? -8.242 3.197 2.684 1.00 97.62 93 LEU A N 1
ATOM 738 C CA . LEU A 1 93 ? -7.470 4.416 2.871 1.00 97.62 93 LEU A CA 1
ATOM 739 C C . LEU A 1 93 ? -6.519 4.614 1.695 1.00 97.62 93 LEU A C 1
ATOM 741 O O . LEU A 1 93 ? -5.795 3.695 1.314 1.00 97.62 93 LEU A O 1
ATOM 745 N N . LEU A 1 94 ? -6.519 5.812 1.126 1.00 97.06 94 LEU A N 1
ATOM 746 C CA . LEU A 1 94 ? -5.662 6.214 0.019 1.00 97.06 94 LEU A CA 1
ATOM 747 C C . LEU A 1 94 ? -4.582 7.151 0.545 1.00 97.06 94 LEU A C 1
ATOM 749 O O . LEU A 1 94 ? -4.881 8.262 0.968 1.00 97.06 94 LEU A O 1
ATOM 753 N N . CYS A 1 95 ? -3.325 6.714 0.525 1.00 94.38 95 CYS A N 1
ATOM 754 C CA . CYS A 1 95 ? -2.224 7.589 0.897 1.00 94.38 95 CYS A CA 1
ATOM 755 C C . CYS A 1 95 ? -1.926 8.547 -0.253 1.00 94.38 95 CYS A C 1
ATOM 757 O O . CYS A 1 95 ? -1.453 8.129 -1.316 1.00 94.38 95 CYS A O 1
ATOM 759 N N . HIS A 1 96 ? -2.170 9.831 -0.017 1.00 91.19 96 HIS A N 1
ATOM 760 C CA . HIS A 1 96 ? -1.891 10.891 -0.971 1.00 91.19 96 HIS A CA 1
ATOM 761 C C . HIS A 1 96 ? -1.212 12.069 -0.256 1.00 91.19 96 HIS A C 1
ATOM 763 O O . HIS A 1 96 ? -1.680 12.478 0.810 1.00 91.19 96 HIS A O 1
ATOM 769 N N . PRO A 1 97 ? -0.096 12.607 -0.787 1.00 85.56 97 PRO A N 1
ATOM 770 C CA . PRO A 1 97 ? 0.544 13.780 -0.205 1.00 85.56 97 PRO A CA 1
ATOM 771 C C . PRO A 1 97 ? -0.413 14.973 -0.184 1.00 85.56 97 PRO A C 1
ATOM 773 O O . PRO A 1 97 ? -1.038 15.296 -1.190 1.00 85.56 97 PRO A O 1
ATOM 776 N N . GLY A 1 98 ? -0.499 15.665 0.948 1.00 76.69 98 GLY A N 1
ATOM 777 C CA . GLY A 1 98 ? -1.293 16.883 1.043 1.00 76.69 98 GLY A CA 1
ATOM 778 C C . GLY A 1 98 ? -1.576 17.291 2.488 1.00 76.69 98 GLY A C 1
ATOM 779 O O . GLY A 1 98 ? -1.746 16.421 3.345 1.00 76.69 98 GLY A O 1
ATOM 780 N N . PRO A 1 99 ? -1.661 18.601 2.781 1.00 68.81 99 PRO A N 1
ATOM 781 C CA . PRO A 1 99 ? -1.857 19.097 4.145 1.00 68.81 99 PRO A CA 1
ATOM 782 C C . PRO A 1 99 ? -3.309 18.993 4.636 1.00 68.81 99 PRO A C 1
ATOM 784 O O . PRO A 1 99 ? -3.575 19.235 5.806 1.00 68.81 99 PRO A O 1
ATOM 787 N N . ARG A 1 100 ? -4.266 18.688 3.747 1.00 79.69 100 ARG A N 1
ATOM 788 C CA . ARG A 1 100 ? -5.709 18.753 4.047 1.00 79.69 100 ARG A CA 1
ATOM 789 C C . ARG A 1 100 ? -6.358 17.408 4.361 1.00 79.69 100 ARG A C 1
ATOM 791 O O . ARG A 1 100 ? -7.500 17.398 4.808 1.00 79.69 100 ARG A O 1
ATOM 798 N N . ALA A 1 101 ? -5.677 16.295 4.101 1.00 89.50 101 ALA A N 1
ATOM 799 C CA . ALA A 1 101 ? -6.216 14.981 4.426 1.00 89.50 101 ALA A CA 1
ATOM 800 C C . ALA A 1 101 ? -6.007 14.675 5.922 1.00 89.50 101 ALA A C 1
ATOM 802 O O . ALA A 1 101 ? -4.999 15.105 6.489 1.00 89.50 101 ALA A O 1
ATOM 803 N N . PRO A 1 102 ? -6.924 13.938 6.570 1.00 93.81 102 PRO A N 1
ATOM 804 C CA . PRO A 1 102 ? -6.735 13.495 7.945 1.00 93.81 102 PRO A CA 1
ATOM 805 C C . PRO A 1 102 ? -5.539 12.546 8.068 1.00 93.81 102 PRO A C 1
ATOM 807 O O . PRO A 1 102 ? -5.103 11.899 7.106 1.00 93.81 102 PRO A O 1
ATOM 810 N N . ARG A 1 103 ? -5.020 12.411 9.287 1.00 94.00 103 ARG A N 1
ATOM 811 C CA . ARG A 1 103 ? -4.070 11.342 9.614 1.00 94.00 103 ARG A CA 1
ATOM 812 C C . ARG A 1 103 ? -4.795 9.997 9.621 1.00 94.00 103 ARG A C 1
ATOM 814 O O . ARG A 1 103 ? -5.994 9.918 9.883 1.00 94.00 103 ARG A O 1
ATOM 821 N N . LEU A 1 104 ? -4.056 8.907 9.414 1.00 95.38 104 LEU A N 1
ATOM 822 C CA . LEU A 1 104 ? -4.630 7.554 9.408 1.00 95.38 104 LEU A CA 1
ATOM 823 C C . LEU A 1 104 ? -5.438 7.248 10.679 1.00 95.38 104 LEU A C 1
ATOM 825 O O . LEU A 1 104 ? -6.557 6.748 10.590 1.00 95.38 104 LEU A O 1
ATOM 829 N N . ALA A 1 105 ? -4.889 7.561 11.855 1.00 93.56 105 ALA A N 1
ATOM 830 C CA . ALA A 1 105 ? -5.562 7.311 13.129 1.00 93.56 105 ALA A CA 1
ATOM 831 C C . ALA A 1 105 ? -6.873 8.106 13.261 1.00 93.56 105 ALA A C 1
ATOM 833 O O . ALA A 1 105 ? -7.862 7.580 13.765 1.00 93.56 105 ALA A O 1
ATOM 834 N N . GLU A 1 106 ? -6.902 9.339 12.751 1.00 94.38 106 GLU A N 1
ATOM 835 C CA . GLU A 1 106 ? -8.094 10.192 12.738 1.00 94.38 106 GLU A CA 1
ATOM 836 C C . GLU A 1 106 ? -9.170 9.611 11.816 1.00 94.38 106 GLU A C 1
ATOM 838 O O . GLU A 1 106 ? -10.329 9.532 12.212 1.00 94.38 106 GLU A O 1
ATOM 843 N N . ALA A 1 107 ? -8.793 9.117 10.631 1.00 94.81 107 ALA A N 1
ATOM 844 C CA . ALA A 1 107 ? -9.724 8.447 9.720 1.00 94.81 107 ALA A CA 1
ATOM 845 C C . ALA A 1 107 ? -10.327 7.173 10.343 1.00 94.81 107 ALA A C 1
ATOM 847 O O . ALA A 1 107 ? -11.531 6.928 10.245 1.00 94.81 107 ALA A O 1
ATOM 848 N N . VAL A 1 108 ? -9.510 6.376 11.043 1.00 94.50 108 VAL A N 1
ATOM 849 C CA . VAL A 1 108 ? -9.981 5.184 11.769 1.00 94.50 108 VAL A CA 1
ATOM 850 C C . VAL A 1 108 ? -10.921 5.562 12.918 1.00 94.50 108 VAL A C 1
ATOM 852 O O . VAL A 1 108 ? -11.954 4.913 13.100 1.00 94.50 108 VAL A O 1
ATOM 855 N N . ALA A 1 109 ? -10.590 6.607 13.681 1.00 93.00 109 ALA A N 1
ATOM 856 C CA . ALA A 1 109 ? -11.420 7.098 14.778 1.00 93.00 109 ALA A CA 1
ATOM 857 C C . ALA A 1 109 ? -12.760 7.663 14.280 1.00 93.00 109 ALA A C 1
ATOM 859 O O . ALA A 1 109 ? -13.800 7.344 14.854 1.00 93.00 109 ALA A O 1
ATOM 860 N N . ALA A 1 110 ? -12.755 8.427 13.185 1.00 93.81 110 ALA A N 1
ATOM 861 C CA . ALA A 1 110 ? -13.963 8.961 12.561 1.00 93.81 110 ALA A CA 1
ATOM 862 C C . ALA A 1 110 ? -14.898 7.837 12.094 1.00 93.81 110 ALA A C 1
ATOM 864 O O . ALA A 1 110 ? -16.069 7.815 12.468 1.00 93.81 110 ALA A O 1
ATOM 865 N N . ALA A 1 111 ? -14.368 6.832 11.387 1.00 92.69 111 ALA A N 1
ATOM 866 C CA . ALA A 1 111 ? -15.156 5.669 10.978 1.00 92.69 111 ALA A CA 1
ATOM 867 C C . ALA A 1 111 ? -15.763 4.928 12.185 1.00 92.69 111 ALA A C 1
ATOM 869 O O . ALA A 1 111 ? -16.904 4.471 12.133 1.00 92.69 111 ALA A O 1
ATOM 870 N N . ALA A 1 112 ? -15.023 4.818 13.292 1.00 89.00 112 ALA A N 1
ATOM 871 C CA . ALA A 1 112 ? -15.540 4.223 14.520 1.00 89.00 112 ALA A CA 1
ATOM 872 C C . ALA A 1 112 ? -16.660 5.063 15.162 1.00 89.00 112 ALA A C 1
ATOM 874 O O . ALA A 1 112 ? -17.641 4.488 15.631 1.00 89.00 112 ALA A O 1
ATOM 875 N N . ALA A 1 113 ? -16.535 6.393 15.164 1.00 90.81 113 ALA A N 1
ATOM 876 C CA . ALA A 1 113 ? -17.551 7.310 15.684 1.00 90.81 113 ALA A CA 1
ATOM 877 C C . ALA A 1 113 ? -18.862 7.257 14.878 1.00 90.81 113 ALA A C 1
ATOM 879 O O . ALA A 1 113 ? -19.940 7.408 15.444 1.00 90.81 113 ALA A O 1
ATOM 880 N N . GLU A 1 114 ? -18.783 6.944 13.583 1.00 91.69 114 GLU A N 1
ATOM 881 C CA . GLU A 1 114 ? -19.932 6.661 12.707 1.00 91.69 114 GLU A CA 1
ATOM 882 C C . GLU A 1 114 ? -20.579 5.283 12.970 1.00 91.69 114 GLU A C 1
ATOM 884 O O . GLU A 1 114 ? -21.447 4.838 12.219 1.00 91.69 114 GLU A O 1
ATOM 889 N N . GLY A 1 115 ? -20.142 4.558 14.004 1.00 87.31 115 GLY A N 1
ATOM 890 C CA . GLY A 1 115 ? -20.647 3.227 14.340 1.00 87.31 115 GLY A CA 1
ATOM 891 C C . GLY A 1 115 ? -20.087 2.105 13.461 1.00 87.31 115 GLY A C 1
ATOM 892 O O . GLY A 1 115 ? -20.554 0.967 13.548 1.00 87.31 115 GLY A O 1
ATOM 893 N N . ARG A 1 116 ? -19.073 2.367 12.622 1.00 87.81 116 ARG A N 1
ATOM 894 C CA . ARG A 1 116 ? -18.478 1.325 11.773 1.00 87.81 116 ARG A CA 1
ATOM 895 C C . ARG A 1 116 ? -17.546 0.435 12.592 1.00 87.81 116 ARG A C 1
ATOM 897 O O . ARG A 1 116 ? -16.609 0.885 13.263 1.00 87.81 116 ARG A O 1
ATOM 904 N N . ARG A 1 117 ? -17.729 -0.880 12.472 1.00 87.44 117 ARG A N 1
ATOM 905 C CA . ARG A 1 117 ? -16.766 -1.859 12.986 1.00 87.44 117 ARG A CA 1
ATOM 906 C C . ARG A 1 117 ? -15.581 -1.956 12.020 1.00 87.44 117 ARG A C 1
ATOM 908 O O . ARG A 1 117 ? -15.637 -2.676 11.035 1.00 87.44 117 ARG A O 1
ATOM 915 N N . VAL A 1 118 ? -14.516 -1.198 12.288 1.00 90.81 118 VAL A N 1
ATOM 916 C CA . VAL A 1 118 ? -13.241 -1.301 11.553 1.00 90.81 118 VAL A CA 1
ATOM 917 C C . VAL A 1 118 ? -12.453 -2.520 12.043 1.00 90.81 118 VAL A C 1
ATOM 919 O O . VAL A 1 118 ? -11.899 -2.501 13.143 1.00 90.81 118 VAL A O 1
ATOM 922 N N . GLU A 1 119 ? -12.422 -3.577 11.236 1.00 90.94 119 GLU A N 1
ATOM 923 C CA . GLU A 1 119 ? -11.758 -4.861 11.532 1.00 90.94 119 GLU A CA 1
ATOM 924 C C . GLU A 1 119 ? -10.440 -5.041 10.777 1.00 90.94 119 GLU A C 1
ATOM 926 O O . GLU A 1 119 ? -9.591 -5.850 11.161 1.00 90.94 119 GLU A O 1
ATOM 931 N N . GLY A 1 120 ? -10.252 -4.258 9.717 1.00 94.06 120 GLY A N 1
ATOM 932 C CA . GLY A 1 120 ? -9.047 -4.251 8.909 1.00 94.06 120 GLY A CA 1
ATOM 933 C C . GLY A 1 120 ? -8.941 -2.985 8.075 1.00 94.06 120 GLY A C 1
ATOM 934 O O . GLY A 1 120 ? -9.891 -2.210 7.964 1.00 94.06 120 GLY A O 1
ATOM 935 N N . LEU A 1 121 ? -7.767 -2.791 7.482 1.00 96.81 121 LEU A N 1
ATOM 936 C CA . LEU A 1 121 ? -7.468 -1.653 6.623 1.00 96.81 121 LEU A CA 1
ATOM 937 C C . LEU A 1 121 ? -7.000 -2.144 5.255 1.00 96.81 121 LEU A C 1
ATOM 939 O O . LEU A 1 121 ? -6.155 -3.039 5.156 1.00 96.81 121 LEU A O 1
ATOM 943 N N . LEU A 1 122 ? -7.515 -1.518 4.202 1.00 97.62 122 LEU A N 1
ATOM 944 C CA . LEU A 1 122 ? -6.935 -1.569 2.871 1.00 97.62 122 LEU A CA 1
ATOM 945 C C . LEU A 1 122 ? -6.234 -0.241 2.610 1.00 97.62 122 LEU A C 1
ATOM 947 O O . LEU A 1 122 ? -6.886 0.780 2.448 1.00 97.62 122 LEU A O 1
ATOM 951 N N . LEU A 1 123 ? -4.909 -0.273 2.551 1.00 98.12 123 LEU A N 1
ATOM 952 C CA . LEU A 1 123 ? -4.086 0.898 2.260 1.00 98.12 123 LEU A CA 1
ATOM 953 C C . LEU A 1 123 ? -3.728 0.896 0.774 1.00 98.12 123 LEU A C 1
ATOM 955 O O . LEU A 1 123 ? -3.231 -0.128 0.307 1.00 98.12 123 LEU A O 1
ATOM 959 N N . ALA A 1 124 ? -3.958 1.998 0.065 1.00 97.88 124 ALA A N 1
ATOM 960 C CA . ALA A 1 124 ? -3.520 2.230 -1.308 1.00 97.88 124 ALA A CA 1
ATOM 961 C C . ALA A 1 124 ? -2.344 3.213 -1.335 1.00 97.88 124 ALA A C 1
ATOM 963 O O . ALA A 1 124 ? -2.464 4.331 -0.832 1.00 97.88 124 ALA A O 1
ATOM 964 N N . VAL A 1 125 ? -1.222 2.806 -1.929 1.00 97.25 125 VAL A N 1
ATOM 965 C CA . VAL A 1 125 ? -0.011 3.631 -2.065 1.00 97.25 125 VAL A CA 1
ATOM 966 C C . VAL A 1 125 ? 0.386 3.716 -3.534 1.00 97.25 125 VAL A C 1
ATOM 968 O O . VAL A 1 125 ? 0.450 2.694 -4.215 1.00 97.25 125 VAL A O 1
ATOM 971 N N . GLY A 1 126 ? 0.610 4.935 -4.021 1.00 95.56 126 GLY A N 1
ATOM 972 C CA . GLY A 1 126 ? 0.968 5.193 -5.416 1.00 95.56 126 GLY A CA 1
ATOM 973 C C . GLY A 1 126 ? 2.433 4.884 -5.740 1.00 95.56 126 GLY A C 1
ATOM 974 O O . GLY A 1 126 ? 3.225 4.608 -4.833 1.00 95.56 126 GLY A O 1
ATOM 975 N N . PRO A 1 127 ? 2.806 4.956 -7.030 1.00 93.75 127 PRO A N 1
ATOM 976 C CA . PRO A 1 127 ? 4.197 4.826 -7.450 1.00 93.75 127 PRO A CA 1
ATOM 977 C C . PRO A 1 127 ? 4.976 6.094 -7.068 1.00 93.75 127 PRO A C 1
ATOM 979 O O . PRO A 1 127 ? 4.411 7.036 -6.513 1.00 93.75 127 PRO A O 1
ATOM 982 N N . GLU A 1 128 ? 6.256 6.179 -7.419 1.00 89.88 128 GLU A N 1
ATOM 983 C CA . GLU A 1 128 ? 7.088 7.365 -7.156 1.00 89.88 128 GLU A CA 1
ATOM 984 C C . GLU A 1 128 ? 6.495 8.635 -7.784 1.00 89.88 128 GLU A C 1
ATOM 986 O O . GLU A 1 128 ? 6.595 9.724 -7.227 1.00 89.88 128 GLU A O 1
ATOM 991 N N . GLY A 1 129 ? 5.840 8.489 -8.939 1.00 88.81 129 GLY A N 1
ATOM 992 C CA . GLY A 1 129 ? 5.118 9.575 -9.594 1.00 88.81 129 GLY A CA 1
ATOM 993 C C . GLY A 1 129 ? 3.785 9.930 -8.932 1.00 88.81 129 GLY A C 1
ATOM 994 O O . GLY A 1 129 ? 3.171 10.909 -9.338 1.00 88.81 129 GLY A O 1
ATOM 995 N N . GLY A 1 130 ? 3.311 9.170 -7.948 1.00 91.94 130 GLY A N 1
ATOM 996 C CA . GLY A 1 130 ? 1.982 9.323 -7.363 1.00 91.94 130 GLY A CA 1
ATOM 997 C C . GLY A 1 130 ? 0.843 8.944 -8.314 1.00 91.94 130 GLY A C 1
ATOM 998 O O . GLY A 1 130 ? 1.054 8.509 -9.448 1.00 91.94 130 GLY A O 1
ATOM 999 N N . TRP A 1 131 ? -0.379 9.102 -7.817 1.00 94.56 131 TRP A N 1
ATOM 1000 C CA . TRP A 1 131 ? -1.615 8.887 -8.569 1.00 94.56 131 TRP A CA 1
ATOM 1001 C C . TRP A 1 131 ? -1.936 10.091 -9.454 1.00 94.56 131 TRP A C 1
ATOM 1003 O O . TRP A 1 131 ? -1.651 11.229 -9.078 1.00 94.56 131 TRP A O 1
ATOM 1013 N N . VAL A 1 132 ? -2.556 9.854 -10.610 1.00 95.62 132 VAL A N 1
ATOM 1014 C CA . VAL A 1 132 ? -3.161 10.935 -11.405 1.00 95.62 132 VAL A CA 1
ATOM 1015 C C . VAL A 1 132 ? -4.590 11.225 -10.940 1.00 95.62 132 VAL A C 1
ATOM 1017 O O . VAL A 1 132 ? -5.226 10.368 -10.330 1.00 95.62 132 VAL A O 1
ATOM 1020 N N . ASP A 1 133 ? -5.128 12.400 -11.275 1.00 95.38 133 ASP A N 1
ATOM 1021 C CA . ASP A 1 133 ? -6.468 12.835 -10.836 1.00 95.38 133 ASP A CA 1
ATOM 1022 C C . ASP A 1 133 ? -7.566 11.817 -11.162 1.00 95.38 133 ASP A C 1
ATOM 1024 O O . ASP A 1 133 ? -8.414 11.516 -10.326 1.00 95.38 133 ASP A O 1
ATOM 1028 N N . PHE A 1 134 ? -7.496 11.206 -12.348 1.00 95.94 134 PHE A N 1
ATOM 1029 C CA . PHE A 1 134 ? -8.414 10.140 -12.745 1.00 95.94 134 PHE A CA 1
ATOM 1030 C C . PHE A 1 134 ? -8.386 8.938 -11.782 1.00 95.94 134 PHE A C 1
ATOM 1032 O O . PHE A 1 134 ? -9.434 8.388 -11.449 1.00 95.94 134 PHE A O 1
ATOM 1039 N N . GLU A 1 135 ? -7.201 8.526 -11.324 1.00 97.25 135 GLU A N 1
ATOM 1040 C CA . GLU A 1 135 ? -7.040 7.405 -10.391 1.00 97.25 135 GLU A CA 1
ATOM 1041 C C . GLU A 1 135 ? -7.515 7.791 -8.988 1.00 97.25 135 GLU A C 1
ATOM 1043 O O . GLU A 1 135 ? -8.197 6.999 -8.339 1.00 97.25 135 GLU A O 1
ATOM 1048 N N . LEU A 1 136 ? -7.224 9.020 -8.543 1.00 96.00 136 LEU A N 1
ATOM 1049 C CA . LEU A 1 136 ? -7.732 9.557 -7.277 1.00 96.00 136 LEU A CA 1
ATOM 1050 C C . LEU A 1 136 ? -9.265 9.546 -7.257 1.00 96.00 136 LEU A C 1
ATOM 1052 O O . LEU A 1 136 ? -9.870 9.023 -6.322 1.00 96.00 136 LEU A O 1
ATOM 1056 N N . ASP A 1 137 ? -9.900 10.054 -8.312 1.00 96.38 137 ASP A N 1
ATOM 1057 C CA . ASP A 1 137 ? -11.357 10.061 -8.442 1.00 96.38 137 ASP A CA 1
ATOM 1058 C C . ASP A 1 137 ? -11.945 8.653 -8.494 1.00 96.38 137 ASP A C 1
ATOM 1060 O O . ASP A 1 137 ? -12.978 8.389 -7.875 1.00 96.38 137 ASP A O 1
ATOM 1064 N N . MET A 1 138 ? -11.288 7.730 -9.198 1.00 97.31 138 MET A N 1
ATOM 1065 C CA . MET A 1 138 ? -11.680 6.325 -9.217 1.00 97.31 138 MET A CA 1
ATOM 1066 C C . MET A 1 138 ? -11.638 5.733 -7.802 1.00 97.31 138 MET A C 1
ATOM 1068 O O . MET A 1 138 ? -12.621 5.129 -7.376 1.00 97.31 138 MET A O 1
ATOM 1072 N N . PHE A 1 139 ? -10.568 5.946 -7.034 1.00 97.44 139 PHE A N 1
ATOM 1073 C CA . PHE A 1 139 ? -10.495 5.470 -5.651 1.00 97.44 139 PHE A CA 1
ATOM 1074 C C . PHE A 1 139 ? -11.575 6.095 -4.761 1.00 97.44 139 PHE A C 1
ATOM 1076 O O . PHE A 1 139 ? -12.248 5.369 -4.026 1.00 97.44 139 PHE A O 1
ATOM 1083 N N . ARG A 1 140 ? -11.811 7.409 -4.862 1.00 95.88 140 ARG A N 1
ATOM 1084 C CA . ARG A 1 140 ? -12.877 8.099 -4.109 1.00 95.88 140 ARG A CA 1
ATOM 1085 C C . ARG A 1 140 ? -14.247 7.472 -4.371 1.00 95.88 140 ARG A C 1
ATOM 1087 O O . ARG A 1 140 ? -14.979 7.180 -3.427 1.00 95.88 140 ARG A O 1
ATOM 1094 N N . ARG A 1 141 ? -14.577 7.190 -5.638 1.00 96.81 141 ARG A N 1
ATOM 1095 C CA . ARG A 1 141 ? -15.842 6.529 -6.023 1.00 96.81 141 ARG A CA 1
ATOM 1096 C C . ARG A 1 141 ? -15.979 5.116 -5.453 1.00 96.81 141 ARG A C 1
ATOM 1098 O O . ARG A 1 141 ? -17.095 4.688 -5.192 1.00 96.81 141 ARG A O 1
ATOM 1105 N N . HIS A 1 142 ? -14.864 4.429 -5.206 1.00 96.25 142 HIS A N 1
ATOM 1106 C CA . HIS A 1 142 ? -14.828 3.081 -4.625 1.00 96.25 142 HIS A CA 1
ATOM 1107 C C . HIS A 1 142 ? -14.570 3.089 -3.109 1.00 96.25 142 HIS A C 1
ATOM 1109 O O . HIS A 1 142 ? -14.066 2.112 -2.542 1.00 96.25 142 HIS A O 1
ATOM 1115 N N . GLY A 1 143 ? -14.923 4.194 -2.443 1.00 94.94 143 GLY A N 1
ATOM 1116 C CA . GLY A 1 143 ? -14.983 4.291 -0.987 1.00 94.94 143 GLY A CA 1
ATOM 1117 C C . GLY A 1 143 ? -13.632 4.452 -0.295 1.00 94.94 143 GLY A C 1
ATOM 1118 O O . GLY A 1 143 ? -13.550 4.217 0.911 1.00 94.94 143 GLY A O 1
ATOM 1119 N N . PHE A 1 144 ? -12.578 4.826 -1.025 1.00 96.69 144 PHE A N 1
ATOM 1120 C CA . PHE A 1 144 ? -11.314 5.196 -0.398 1.00 96.69 144 PHE A CA 1
ATOM 1121 C C . PHE A 1 144 ? -11.398 6.585 0.222 1.00 96.69 144 PHE A C 1
ATOM 1123 O O . PHE A 1 144 ? -11.817 7.547 -0.420 1.00 96.69 144 PHE A O 1
ATOM 1130 N N . GLN A 1 145 ? -10.929 6.683 1.460 1.00 95.31 145 GLN A N 1
ATOM 1131 C CA . GLN A 1 145 ? -10.728 7.944 2.158 1.00 95.31 145 GLN A CA 1
ATOM 1132 C C . GLN A 1 145 ? -9.255 8.333 2.073 1.00 95.31 145 GLN A C 1
ATOM 1134 O O . GLN A 1 145 ? -8.375 7.525 2.369 1.00 95.31 145 GLN A O 1
ATOM 1139 N N . GLU A 1 146 ? -8.974 9.561 1.655 1.00 95.56 146 GLU A N 1
ATOM 1140 C CA . GLU A 1 146 ? -7.600 10.054 1.605 1.00 95.56 146 GLU A CA 1
ATOM 1141 C C . GLU A 1 146 ? -7.026 10.242 3.008 1.00 95.56 146 GLU A C 1
ATOM 1143 O O . GLU A 1 146 ? -7.698 10.741 3.910 1.00 95.56 146 GLU A O 1
ATOM 1148 N N . VAL A 1 147 ? -5.763 9.855 3.172 1.00 96.44 147 VAL A N 1
ATOM 1149 C CA . VAL A 1 147 ? -4.975 10.070 4.385 1.00 96.44 147 VAL A CA 1
ATOM 1150 C C . VAL A 1 147 ? -3.591 10.589 4.026 1.00 96.44 147 VAL A C 1
ATOM 1152 O O . VAL A 1 147 ? -3.044 10.259 2.970 1.00 96.44 147 VAL A O 1
ATOM 1155 N N . THR A 1 148 ? -3.008 11.370 4.931 1.00 94.69 148 THR A N 1
ATOM 1156 C CA . THR A 1 148 ? -1.664 11.939 4.773 1.00 94.69 148 THR A CA 1
ATOM 1157 C C . THR A 1 148 ? -0.684 11.398 5.813 1.00 94.69 148 THR A C 1
ATOM 1159 O O . THR A 1 148 ? -1.063 11.024 6.926 1.00 94.69 148 THR A O 1
ATOM 1162 N N . LEU A 1 149 ? 0.601 11.396 5.452 1.00 93.50 149 LEU A N 1
ATOM 1163 C CA . LEU A 1 149 ? 1.734 11.154 6.356 1.00 93.50 149 LEU A CA 1
ATOM 1164 C C . LEU A 1 149 ? 2.412 12.464 6.798 1.00 93.50 149 LEU A C 1
ATOM 1166 O O . LEU A 1 149 ? 3.495 12.444 7.382 1.00 93.50 149 LEU A O 1
ATOM 1170 N N . GLY A 1 150 ? 1.765 13.602 6.534 1.00 90.25 150 GLY A N 1
ATOM 1171 C CA . GLY A 1 150 ? 2.248 14.937 6.862 1.00 90.25 150 GLY A CA 1
ATOM 1172 C C . GLY A 1 150 ? 2.731 15.707 5.635 1.00 90.25 150 GLY A C 1
ATOM 1173 O O . GLY A 1 150 ? 2.404 15.385 4.497 1.00 90.25 150 GLY A O 1
ATOM 1174 N N . GLU A 1 151 ? 3.499 16.764 5.887 1.00 88.44 151 GLU A N 1
ATOM 1175 C CA . GLU A 1 151 ? 3.910 17.731 4.858 1.00 88.44 151 GLU A CA 1
ATOM 1176 C C . GLU A 1 151 ? 5.111 17.265 4.030 1.00 88.44 151 GLU A C 1
ATOM 1178 O O . GLU A 1 151 ? 5.323 17.730 2.911 1.00 88.44 151 GLU A O 1
ATOM 1183 N N . ARG A 1 152 ? 5.913 16.342 4.572 1.00 90.06 152 ARG A N 1
ATOM 1184 C CA . ARG A 1 152 ? 7.101 15.830 3.889 1.00 90.06 152 ARG A CA 1
ATOM 1185 C C . ARG A 1 152 ? 6.704 14.822 2.822 1.00 90.06 152 ARG A C 1
ATOM 1187 O O . ARG A 1 152 ? 5.988 13.861 3.095 1.00 90.06 152 ARG A O 1
ATOM 1194 N N . VAL A 1 153 ? 7.253 15.004 1.626 1.00 89.44 153 VAL A N 1
ATOM 1195 C CA . VAL A 1 153 ? 7.181 14.000 0.566 1.00 89.44 153 VAL A CA 1
ATOM 1196 C C . VAL A 1 153 ? 8.071 12.826 0.966 1.00 89.44 153 VAL A C 1
ATOM 1198 O O . VAL A 1 153 ? 9.280 12.981 1.126 1.00 89.44 153 VAL A O 1
ATOM 1201 N N . LEU A 1 154 ? 7.462 11.658 1.155 1.00 92.31 154 LEU A N 1
ATOM 1202 C CA . LEU A 1 154 ? 8.167 10.421 1.476 1.00 92.31 154 LEU A CA 1
ATOM 1203 C C . LEU A 1 154 ? 8.353 9.588 0.211 1.00 92.31 154 LEU A C 1
ATOM 1205 O O . LEU A 1 154 ? 7.480 9.558 -0.658 1.00 92.31 154 LEU A O 1
ATOM 1209 N N . THR A 1 155 ? 9.474 8.876 0.128 1.00 93.00 155 THR A N 1
ATOM 1210 C CA . THR A 1 155 ? 9.647 7.829 -0.881 1.00 93.00 155 THR A CA 1
ATOM 1211 C C . THR A 1 155 ? 8.655 6.694 -0.628 1.00 93.00 155 THR A C 1
ATOM 1213 O O . THR A 1 155 ? 8.192 6.495 0.498 1.00 93.00 155 THR A O 1
ATOM 1216 N N . THR A 1 156 ? 8.304 5.947 -1.677 1.00 93.44 156 THR A N 1
ATOM 1217 C CA . THR A 1 156 ? 7.258 4.915 -1.609 1.00 93.44 156 THR A CA 1
ATOM 1218 C C . THR A 1 156 ? 7.522 3.876 -0.517 1.00 93.44 156 THR A C 1
ATOM 1220 O O . THR A 1 156 ? 6.604 3.513 0.212 1.00 93.44 156 THR A O 1
ATOM 1223 N N . ASP A 1 157 ? 8.764 3.430 -0.346 1.00 94.50 157 ASP A N 1
ATOM 1224 C CA . ASP A 1 157 ? 9.157 2.488 0.705 1.00 94.50 157 ASP A CA 1
ATOM 1225 C C . ASP A 1 157 ? 8.973 3.055 2.117 1.00 94.50 157 ASP A C 1
ATOM 1227 O O . ASP A 1 157 ? 8.347 2.415 2.964 1.00 94.50 157 ASP A O 1
ATOM 1231 N N . VAL A 1 158 ? 9.444 4.280 2.355 1.00 95.75 158 VAL A N 1
ATOM 1232 C CA . VAL A 1 158 ? 9.291 4.967 3.644 1.00 95.75 158 VAL A CA 1
ATOM 1233 C C . VAL A 1 158 ? 7.814 5.213 3.947 1.00 95.75 158 VAL A C 1
ATOM 1235 O O . VAL A 1 158 ? 7.375 5.000 5.079 1.00 95.75 158 VAL A O 1
ATOM 1238 N N . ALA A 1 159 ? 7.023 5.600 2.944 1.00 95.38 159 ALA A N 1
ATOM 1239 C CA . ALA A 1 159 ? 5.586 5.787 3.087 1.00 95.38 159 ALA A CA 1
ATOM 1240 C C . ALA A 1 159 ? 4.879 4.475 3.457 1.00 95.38 159 ALA A C 1
ATOM 1242 O O . ALA A 1 159 ? 4.083 4.452 4.394 1.00 95.38 159 ALA A O 1
ATOM 1243 N N . VAL A 1 160 ? 5.202 3.374 2.771 1.00 97.25 160 VAL A N 1
ATOM 1244 C CA . VAL A 1 160 ? 4.639 2.042 3.042 1.00 97.25 160 VAL A CA 1
ATOM 1245 C C . VAL A 1 160 ? 4.940 1.595 4.468 1.00 97.25 160 VAL A C 1
ATOM 1247 O O . VAL A 1 160 ? 4.013 1.241 5.194 1.00 97.25 160 VAL A O 1
ATOM 1250 N N . VAL A 1 161 ? 6.205 1.638 4.894 1.00 97.69 161 VAL A N 1
ATOM 1251 C CA . VAL A 1 161 ? 6.596 1.216 6.250 1.00 97.69 161 VAL A CA 1
ATOM 1252 C C . VAL A 1 161 ? 5.892 2.069 7.305 1.00 97.69 161 VAL A C 1
ATOM 1254 O O . VAL A 1 161 ? 5.306 1.532 8.246 1.00 97.69 161 VAL A O 1
ATOM 1257 N N . SER A 1 162 ? 5.873 3.389 7.106 1.00 97.25 162 SER A N 1
ATOM 1258 C CA . SER A 1 162 ? 5.227 4.334 8.023 1.00 97.25 162 SER A CA 1
ATOM 1259 C C . SER A 1 162 ? 3.720 4.082 8.140 1.00 97.25 162 SER A C 1
ATOM 1261 O O . SER A 1 162 ? 3.182 4.010 9.244 1.00 97.25 162 SER A O 1
ATOM 1263 N N . LEU A 1 163 ? 3.032 3.886 7.010 1.00 96.75 163 LEU A N 1
ATOM 1264 C CA . LEU A 1 163 ? 1.600 3.580 6.984 1.00 96.75 163 LEU A CA 1
ATOM 1265 C C . LEU A 1 163 ? 1.277 2.264 7.671 1.00 96.75 163 LEU A C 1
ATOM 1267 O O . LEU A 1 163 ? 0.290 2.193 8.394 1.00 96.75 163 LEU A O 1
ATOM 1271 N N . LEU A 1 164 ? 2.077 1.222 7.441 1.00 97.81 164 LEU A N 1
ATOM 1272 C CA . LEU A 1 164 ? 1.856 -0.085 8.052 1.00 97.81 164 LEU A CA 1
ATOM 1273 C C . LEU A 1 164 ? 2.034 -0.035 9.571 1.00 97.81 164 LEU A C 1
ATOM 1275 O O . LEU A 1 164 ? 1.230 -0.630 10.290 1.00 97.81 164 LEU A O 1
ATOM 1279 N N . ALA A 1 165 ? 3.025 0.716 10.060 1.00 97.44 165 ALA A N 1
ATOM 1280 C CA . ALA A 1 165 ? 3.217 0.938 11.490 1.00 97.44 165 ALA A CA 1
ATOM 1281 C C . ALA A 1 165 ? 2.003 1.648 12.115 1.00 97.44 165 ALA A C 1
ATOM 1283 O O . ALA A 1 165 ? 1.413 1.139 13.070 1.00 97.44 165 ALA A O 1
ATOM 1284 N N . LEU A 1 166 ? 1.572 2.768 11.523 1.00 96.50 166 LEU A N 1
ATOM 1285 C CA . LEU A 1 166 ? 0.409 3.534 11.989 1.00 96.50 166 LEU A CA 1
ATOM 1286 C C . LEU A 1 166 ? -0.896 2.731 11.898 1.00 96.50 166 LEU A C 1
ATOM 1288 O O . LEU A 1 166 ? -1.740 2.804 12.786 1.00 96.50 166 LEU A O 1
ATOM 1292 N N . ALA A 1 167 ? -1.065 1.939 10.839 1.00 96.00 167 ALA A N 1
ATOM 1293 C CA . ALA A 1 167 ? -2.204 1.047 10.661 1.00 96.00 167 ALA A CA 1
ATOM 1294 C C . ALA A 1 167 ? -2.267 -0.027 11.753 1.00 96.00 167 ALA A C 1
ATOM 1296 O O . ALA A 1 167 ? -3.338 -0.290 12.303 1.00 96.00 167 ALA A O 1
ATOM 1297 N N . GLY A 1 168 ? -1.126 -0.647 12.067 1.00 94.31 168 GLY A N 1
ATOM 1298 C CA . GLY A 1 168 ? -1.021 -1.638 13.132 1.00 94.31 168 GLY A CA 1
ATOM 1299 C C . GLY A 1 168 ? -1.373 -1.050 14.497 1.00 94.31 168 GLY A C 1
ATOM 1300 O O . GLY A 1 168 ? -2.149 -1.656 15.236 1.00 94.31 168 GLY A O 1
ATOM 1301 N N . ASP A 1 169 ? -0.854 0.139 14.797 1.00 94.06 169 ASP A N 1
ATOM 1302 C CA . ASP A 1 169 ? -1.146 0.871 16.031 1.00 94.06 169 ASP A CA 1
ATOM 1303 C C . ASP A 1 169 ? -2.637 1.231 16.151 1.00 94.06 169 ASP A C 1
ATOM 1305 O O . ASP A 1 169 ? -3.305 0.828 17.107 1.00 94.06 169 ASP A O 1
ATOM 1309 N N . ALA A 1 170 ? -3.208 1.857 15.116 1.00 93.00 170 ALA A N 1
ATOM 1310 C CA . ALA A 1 170 ? -4.614 2.257 15.097 1.00 93.00 170 ALA A CA 1
ATOM 1311 C C . ALA A 1 170 ? -5.578 1.066 15.254 1.00 93.00 170 ALA A C 1
ATOM 1313 O O . ALA A 1 170 ? -6.602 1.173 15.928 1.00 93.00 170 ALA A O 1
ATOM 1314 N N . LEU A 1 171 ? -5.260 -0.093 14.664 1.00 90.31 171 LEU A N 1
ATOM 1315 C CA . LEU A 1 171 ? -6.067 -1.307 14.824 1.00 90.31 171 LEU A CA 1
ATOM 1316 C C . LEU A 1 171 ? -5.942 -1.923 16.226 1.00 90.31 171 LEU A C 1
ATOM 1318 O O . LEU A 1 171 ? -6.922 -2.475 16.729 1.00 90.31 171 LEU A O 1
ATOM 1322 N N . ARG A 1 172 ? -4.765 -1.845 16.861 1.00 87.75 172 ARG A N 1
ATOM 1323 C CA . ARG A 1 172 ? -4.535 -2.352 18.227 1.00 87.75 172 ARG A CA 1
ATOM 1324 C C . ARG A 1 172 ? -5.227 -1.494 19.275 1.00 87.75 172 ARG A C 1
ATOM 1326 O O . ARG A 1 172 ? -5.890 -2.051 20.144 1.00 87.75 172 ARG A O 1
ATOM 1333 N N . ALA A 1 173 ? -5.167 -0.170 19.138 1.00 82.88 173 ALA A N 1
ATOM 1334 C CA . ALA A 1 173 ? -5.835 0.766 20.041 1.00 82.88 173 ALA A CA 1
ATOM 1335 C C . ALA A 1 173 ? -7.345 0.481 20.186 1.00 82.88 173 ALA A C 1
ATOM 1337 O O . ALA A 1 173 ? -7.926 0.722 21.240 1.00 82.88 173 ALA A O 1
ATOM 1338 N N . ARG A 1 174 ? -7.982 -0.107 19.161 1.00 75.12 174 ARG A N 1
ATOM 1339 C CA . ARG A 1 174 ? -9.401 -0.501 19.202 1.00 75.12 174 ARG A CA 1
ATOM 1340 C C . ARG A 1 174 ? -9.684 -1.841 19.877 1.00 75.12 174 ARG A C 1
ATOM 1342 O O . ARG A 1 174 ? -10.818 -2.069 20.283 1.00 75.12 174 ARG A O 1
ATOM 1349 N N . ARG A 1 175 ? -8.707 -2.749 19.945 1.00 71.19 175 ARG A N 1
ATOM 1350 C CA . ARG A 1 175 ? -8.899 -4.093 20.519 1.00 71.19 175 ARG A CA 1
ATOM 1351 C C . ARG A 1 175 ? -8.765 -4.113 22.046 1.00 71.19 175 ARG A C 1
ATOM 1353 O O . ARG A 1 175 ? -9.095 -5.127 22.648 1.00 71.19 175 ARG A O 1
ATOM 1360 N N . GLY A 1 176 ? -8.326 -3.009 22.658 1.00 57.41 176 GLY A N 1
ATOM 1361 C CA . GLY A 1 176 ? -7.921 -2.976 24.062 1.00 57.41 176 GLY A CA 1
ATOM 1362 C C . GLY A 1 176 ? -6.628 -3.776 24.303 1.00 57.41 176 GLY A C 1
ATOM 1363 O O . GLY A 1 176 ? -6.173 -4.499 23.413 1.00 57.41 176 GLY A O 1
ATOM 1364 N N . PRO A 1 177 ? -6.010 -3.660 25.491 1.00 56.44 177 PRO A N 1
ATOM 1365 C CA . PRO A 1 177 ? -4.782 -4.390 25.826 1.00 56.44 177 PRO A CA 1
ATOM 1366 C C . PRO A 1 177 ? -4.953 -5.924 25.853 1.00 56.44 177 PRO A C 1
ATOM 1368 O O . PRO A 1 177 ? -3.958 -6.634 25.767 1.00 56.44 177 PRO A O 1
ATOM 1371 N N . GLU A 1 178 ? -6.191 -6.434 25.901 1.00 44.12 178 GLU A N 1
ATOM 1372 C CA . GLU A 1 178 ? -6.534 -7.865 26.001 1.00 44.12 178 GLU A CA 1
ATOM 1373 C C . GLU A 1 178 ? -7.380 -8.381 24.818 1.00 44.12 178 GLU A C 1
ATOM 1375 O O . GLU A 1 178 ? -8.237 -9.252 24.970 1.00 44.12 178 GLU A O 1
ATOM 1380 N N . GLY A 1 179 ? -7.190 -7.844 23.610 1.00 45.00 179 GLY A N 1
ATOM 1381 C CA . GLY A 1 179 ? -7.803 -8.453 22.426 1.00 45.00 179 GLY A CA 1
ATOM 1382 C C . GLY A 1 179 ? -7.349 -9.916 22.280 1.00 45.00 179 GLY A C 1
ATOM 1383 O O . GLY A 1 179 ? -6.158 -10.177 22.469 1.00 45.00 179 GLY A O 1
ATOM 1384 N N . PRO A 1 180 ? -8.239 -10.871 21.932 1.00 40.19 180 PRO A N 1
ATOM 1385 C CA . PRO A 1 180 ? -7.858 -12.275 21.849 1.00 40.19 180 PRO A CA 1
ATOM 1386 C C . PRO A 1 180 ? -6.678 -12.446 20.881 1.00 40.19 180 PRO A C 1
ATOM 1388 O O . PRO A 1 180 ? -6.616 -11.732 19.862 1.00 40.19 180 PRO A O 1
ATOM 1391 N N . PRO A 1 181 ? -5.744 -13.373 21.177 1.00 45.91 181 PRO A N 1
ATOM 1392 C CA . PRO A 1 181 ? -4.688 -13.739 20.249 1.00 45.91 181 PRO A CA 1
ATOM 1393 C C . PRO A 1 181 ? -5.296 -14.020 18.877 1.00 45.91 181 PRO A C 1
ATOM 1395 O O . PRO A 1 181 ? -6.428 -14.497 18.766 1.00 45.91 181 PRO A O 1
ATOM 1398 N N . ARG A 1 182 ? -4.562 -13.691 17.810 1.00 52.06 182 ARG A N 1
ATOM 1399 C CA . ARG A 1 182 ? -4.975 -14.091 16.461 1.00 52.06 182 ARG A CA 1
ATOM 1400 C C . ARG A 1 182 ? -5.219 -15.602 16.495 1.00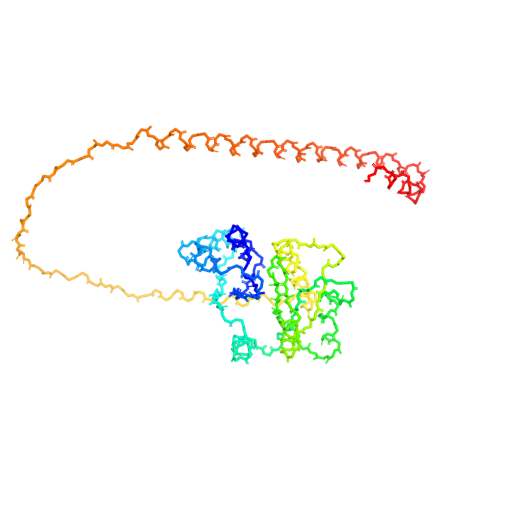 52.06 182 ARG A C 1
ATOM 1402 O O . ARG A 1 182 ? -4.352 -16.321 16.969 1.00 52.06 182 ARG A O 1
ATOM 1409 N N . GLU A 1 183 ? -6.376 -16.062 16.018 1.00 41.62 183 GLU A N 1
ATOM 1410 C CA . GLU A 1 183 ? -6.654 -17.494 15.859 1.00 41.62 183 GLU A CA 1
ATOM 1411 C C . GLU A 1 183 ? -5.649 -18.072 14.863 1.00 41.62 183 GLU A C 1
ATOM 1413 O O . GLU A 1 183 ? -5.834 -17.988 13.643 1.00 41.62 183 GLU A O 1
ATOM 1418 N N . ASP A 1 184 ? -4.520 -18.549 15.376 1.00 40.88 184 ASP A N 1
ATOM 1419 C CA . ASP A 1 184 ? -3.566 -19.399 14.685 1.00 40.88 184 ASP A CA 1
ATOM 1420 C C . ASP A 1 184 ? -4.303 -20.681 14.365 1.00 40.88 184 ASP A C 1
ATOM 1422 O O . ASP A 1 184 ? -4.486 -21.537 15.220 1.00 40.88 184 ASP A O 1
ATOM 1426 N N . GLY A 1 185 ? -4.831 -20.735 13.137 1.00 39.38 185 GLY A N 1
ATOM 1427 C CA . GLY A 1 185 ? -5.450 -21.934 12.601 1.00 39.38 185 GLY A CA 1
ATOM 1428 C C . GLY A 1 185 ? -4.495 -23.086 12.856 1.00 39.38 185 GLY A C 1
ATOM 1429 O O . GLY A 1 185 ? -3.368 -23.070 12.357 1.00 39.38 185 GLY A O 1
ATOM 1430 N N . GLU A 1 186 ? -4.931 -24.009 13.709 1.00 29.30 186 GLU A N 1
ATOM 1431 C CA . GLU A 1 186 ? -4.143 -25.148 14.138 1.00 29.30 186 GLU A CA 1
ATOM 1432 C C . GLU A 1 186 ? -3.582 -25.855 12.905 1.00 29.30 186 GLU A C 1
ATOM 1434 O O . GLU A 1 186 ? -4.312 -26.253 11.990 1.00 29.30 186 GLU A O 1
ATOM 1439 N N . LEU A 1 187 ? -2.259 -26.007 12.880 1.00 34.75 187 LEU A N 1
ATOM 1440 C CA . LEU A 1 187 ? -1.593 -26.959 12.008 1.00 34.75 187 LEU A CA 1
ATOM 1441 C C . LEU A 1 187 ? -2.093 -28.350 12.403 1.00 34.75 187 LEU A C 1
ATOM 1443 O O . LEU A 1 187 ? -1.549 -28.996 13.296 1.00 34.75 187 LEU A O 1
ATOM 1447 N N . SER A 1 188 ? -3.149 -28.807 11.733 1.00 27.88 188 SER A N 1
ATOM 1448 C CA . SER A 1 188 ? -3.588 -30.196 11.787 1.00 27.88 188 SER A CA 1
ATOM 1449 C C . SER A 1 188 ? -2.553 -31.053 11.061 1.00 27.88 188 SER A C 1
ATOM 1451 O O . SER A 1 188 ? -2.653 -31.358 9.874 1.00 27.88 188 SER A O 1
ATOM 1453 N N . VAL A 1 189 ? -1.512 -31.446 11.794 1.00 36.69 189 VAL A N 1
ATOM 1454 C CA . VAL A 1 189 ? -0.618 -32.526 11.381 1.00 36.69 189 VAL A CA 1
ATOM 1455 C C . VAL A 1 189 ? -1.408 -33.826 11.500 1.00 36.69 189 VAL A C 1
ATOM 1457 O O . VAL A 1 189 ? -1.362 -34.525 12.508 1.00 36.69 189 VAL A O 1
ATOM 1460 N N . THR A 1 190 ? -2.165 -34.154 10.458 1.00 29.77 190 THR A N 1
ATOM 1461 C CA . THR A 1 190 ? -2.650 -35.517 10.250 1.00 29.77 190 THR A CA 1
ATOM 1462 C C . THR A 1 190 ? -1.543 -36.299 9.556 1.00 29.77 190 THR A C 1
ATOM 1464 O O . THR A 1 190 ? -1.474 -36.420 8.338 1.00 29.77 190 THR A O 1
ATOM 1467 N N . GLY A 1 191 ? -0.618 -36.821 10.359 1.00 33.28 191 GLY A N 1
ATOM 1468 C CA . GLY A 1 191 ? 0.164 -37.970 9.932 1.00 33.28 191 GLY A CA 1
ATOM 1469 C C . GLY A 1 191 ? -0.760 -39.182 9.891 1.00 33.28 191 GLY A C 1
ATOM 1470 O O . GLY A 1 191 ? -1.409 -39.451 10.894 1.00 33.28 191 GLY A O 1
ATOM 1471 N N . HIS A 1 192 ? -0.826 -39.880 8.757 1.00 31.67 192 HIS A N 1
ATOM 1472 C CA . HIS A 1 192 ? -0.904 -41.344 8.630 1.00 31.67 192 HIS A CA 1
ATOM 1473 C C . HIS A 1 192 ? -1.006 -41.715 7.145 1.00 31.67 192 HIS A 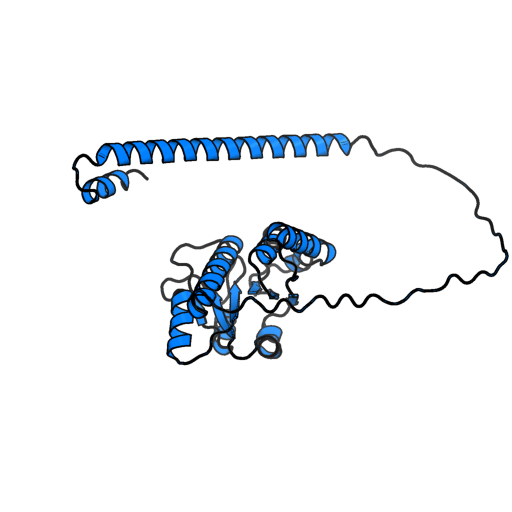C 1
ATOM 1475 O O . HIS A 1 192 ? -1.899 -41.260 6.436 1.00 31.67 192 HIS A O 1
ATOM 1481 N N . GLY A 1 193 ? -0.082 -42.554 6.679 1.00 28.80 193 GLY A N 1
ATOM 1482 C CA . GLY A 1 193 ? -0.062 -43.035 5.300 1.00 28.80 193 GLY A CA 1
ATOM 1483 C C . GLY A 1 193 ? 1.224 -43.769 4.941 1.00 28.80 193 GLY A C 1
ATOM 1484 O O . GLY A 1 193 ? 1.876 -43.430 3.959 1.00 28.80 193 GLY A O 1
ATOM 1485 N N . GLU A 1 194 ? 1.609 -44.752 5.759 1.00 33.44 194 GLU A N 1
ATOM 1486 C CA . GLU A 1 194 ? 2.630 -45.742 5.416 1.00 33.44 194 GLU A CA 1
ATOM 1487 C C . GLU A 1 194 ? 2.367 -46.306 4.012 1.00 33.44 194 GLU A C 1
ATOM 1489 O O . GLU A 1 194 ? 1.350 -46.961 3.774 1.00 33.44 194 GLU A O 1
ATOM 1494 N N . THR A 1 195 ? 3.287 -46.089 3.070 1.00 29.81 195 THR A N 1
ATOM 1495 C CA . THR A 1 195 ? 3.234 -46.789 1.782 1.00 29.81 195 THR A CA 1
ATOM 1496 C C . THR A 1 195 ? 4.218 -47.949 1.812 1.00 29.81 195 THR A C 1
ATOM 1498 O O . THR A 1 195 ? 5.437 -47.784 1.778 1.00 29.81 195 THR A O 1
ATOM 1501 N N . LYS A 1 196 ? 3.641 -49.146 1.926 1.00 30.17 196 LYS A N 1
ATOM 1502 C CA . LYS A 1 196 ? 4.287 -50.459 1.891 1.00 30.17 196 LYS A CA 1
ATOM 1503 C C . LYS A 1 196 ? 5.217 -50.612 0.684 1.00 30.17 196 LYS A C 1
ATOM 1505 O O . LYS A 1 196 ? 4.800 -50.489 -0.465 1.00 30.17 196 LYS A O 1
ATOM 1510 N N . VAL A 1 197 ? 6.453 -51.013 0.972 1.00 29.27 197 VAL A N 1
ATOM 1511 C CA . VAL A 1 197 ? 7.421 -51.558 0.015 1.00 29.27 197 VAL A CA 1
ATOM 1512 C C . VAL A 1 197 ? 6.883 -52.856 -0.598 1.00 29.27 197 VAL A C 1
ATOM 1514 O O . VAL A 1 197 ? 6.682 -53.851 0.100 1.00 29.27 197 VAL A O 1
ATOM 1517 N N . GLY A 1 198 ? 6.686 -52.859 -1.917 1.00 27.88 198 GLY A N 1
ATOM 1518 C CA . GLY A 1 198 ? 6.385 -54.043 -2.721 1.00 27.88 198 GLY A CA 1
ATOM 1519 C C . GLY A 1 198 ? 7.561 -54.417 -3.626 1.00 27.88 198 GLY A C 1
ATOM 1520 O O . GLY A 1 198 ? 7.857 -53.720 -4.590 1.00 27.88 198 GLY A O 1
ATOM 1521 N N . LYS A 1 199 ? 8.227 -55.538 -3.324 1.00 28.75 199 LYS A N 1
ATOM 1522 C CA . LYS A 1 199 ? 9.225 -56.198 -4.187 1.00 28.75 199 LYS A CA 1
ATOM 1523 C C . LYS A 1 199 ? 8.563 -56.844 -5.414 1.00 28.75 199 LYS A C 1
ATOM 1525 O O . LYS A 1 199 ? 7.642 -57.637 -5.236 1.00 28.75 199 LYS A O 1
ATOM 1530 N N . ARG A 1 200 ? 9.123 -56.591 -6.605 1.00 28.39 200 ARG A N 1
ATOM 1531 C CA . ARG A 1 200 ? 9.241 -57.417 -7.845 1.00 28.39 200 ARG A CA 1
ATOM 1532 C C . ARG A 1 200 ? 9.735 -56.441 -8.933 1.00 28.39 200 ARG A C 1
ATOM 1534 O O . ARG A 1 200 ? 9.186 -55.361 -9.027 1.00 28.39 200 ARG A O 1
ATOM 1541 N N . GLY A 1 201 ? 10.739 -56.647 -9.777 1.00 24.92 201 GLY A N 1
ATOM 1542 C CA . GLY A 1 201 ? 11.551 -57.791 -10.159 1.00 24.92 201 GLY A CA 1
ATOM 1543 C C . GLY A 1 201 ? 11.902 -57.627 -11.650 1.00 24.92 201 GLY A C 1
ATOM 1544 O O . GLY A 1 201 ? 11.000 -57.582 -12.471 1.00 24.92 201 GLY A O 1
ATOM 1545 N N . SER A 1 202 ? 13.203 -57.615 -11.968 1.00 26.56 202 SER A N 1
ATOM 1546 C CA . SER A 1 202 ? 13.821 -57.977 -13.263 1.00 26.56 202 SER A CA 1
ATOM 1547 C C . SER A 1 202 ? 13.878 -56.979 -14.446 1.00 26.56 202 SER A C 1
ATOM 1549 O O . SER A 1 202 ? 12.907 -56.749 -15.153 1.00 26.56 202 SER A O 1
ATOM 1551 N N . ARG A 1 203 ? 15.129 -56.554 -14.714 1.00 26.09 203 ARG A N 1
ATOM 1552 C CA . ARG A 1 203 ? 15.860 -56.459 -16.004 1.00 26.09 203 ARG A CA 1
ATOM 1553 C C . ARG A 1 203 ? 15.201 -55.771 -17.214 1.00 26.09 203 ARG A C 1
ATOM 1555 O O . ARG A 1 203 ? 14.350 -56.360 -17.868 1.00 26.09 203 ARG A O 1
ATOM 1562 N N . ARG A 1 204 ? 15.873 -54.719 -17.706 1.00 26.84 204 ARG A N 1
ATOM 1563 C CA . ARG A 1 204 ? 16.601 -54.743 -18.998 1.00 26.84 204 ARG A CA 1
ATOM 1564 C C . ARG A 1 204 ? 17.600 -53.581 -19.113 1.00 26.84 204 ARG A C 1
ATOM 1566 O O . ARG A 1 204 ? 17.318 -52.464 -18.704 1.00 26.84 204 ARG A O 1
ATOM 1573 N N . GLN A 1 205 ? 18.778 -53.922 -19.629 1.00 28.22 205 GLN A N 1
ATOM 1574 C CA . GLN A 1 205 ? 19.896 -53.052 -19.995 1.00 28.22 205 GLN A CA 1
ATOM 1575 C C . GLN A 1 205 ? 19.627 -52.340 -21.329 1.00 28.22 205 GLN A C 1
ATOM 1577 O O . GLN A 1 205 ? 19.124 -52.975 -22.253 1.00 28.22 205 GLN A O 1
ATOM 1582 N N . SER A 1 206 ? 20.084 -51.092 -21.444 1.00 27.27 206 SER A N 1
ATOM 1583 C CA . SER A 1 206 ? 20.556 -50.440 -22.683 1.00 27.27 206 SER A CA 1
ATOM 1584 C C . SER A 1 206 ? 21.259 -49.134 -22.272 1.00 27.27 206 SER A C 1
ATOM 1586 O O . SER A 1 206 ? 20.601 -48.221 -21.789 1.00 27.27 206 SER A O 1
ATOM 1588 N N . GLN A 1 207 ? 22.583 -49.137 -22.088 1.00 26.83 207 GLN A N 1
ATOM 1589 C CA . GLN A 1 207 ? 23.592 -48.673 -23.060 1.00 26.83 207 GLN A CA 1
ATOM 1590 C C . GLN A 1 207 ? 23.356 -47.248 -23.598 1.00 26.83 207 GLN A C 1
ATOM 1592 O O . GLN A 1 207 ? 22.501 -47.039 -24.450 1.00 26.83 207 GLN A O 1
ATOM 1597 N N . LEU A 1 208 ? 24.201 -46.310 -23.154 1.00 26.58 208 LEU A N 1
ATOM 1598 C CA . LEU A 1 208 ? 24.575 -45.077 -23.857 1.00 26.58 208 LEU A CA 1
ATOM 1599 C C . LEU A 1 208 ? 26.113 -44.959 -23.804 1.00 26.58 208 LEU A C 1
ATOM 1601 O O . LEU A 1 208 ? 26.675 -45.250 -22.742 1.00 26.58 208 LEU A O 1
ATOM 1605 N N . PRO A 1 209 ? 26.805 -44.578 -24.895 1.00 32.50 209 PRO A N 1
ATOM 1606 C CA . PRO A 1 209 ? 28.253 -44.399 -24.894 1.00 32.50 209 PRO A CA 1
ATOM 1607 C C . PRO A 1 209 ? 28.700 -42.924 -24.767 1.00 32.50 209 PRO A C 1
ATOM 1609 O O . PRO A 1 209 ? 28.082 -42.023 -25.317 1.00 32.50 209 PRO A O 1
ATOM 1612 N N . PHE A 1 210 ? 29.788 -42.772 -24.007 1.00 25.36 210 PHE A N 1
ATOM 1613 C CA . PHE A 1 210 ? 30.942 -41.845 -23.995 1.00 25.36 210 PHE A CA 1
ATOM 1614 C C . PHE A 1 210 ? 31.083 -40.568 -24.871 1.00 25.36 210 PHE A C 1
ATOM 1616 O O . PHE A 1 210 ? 30.771 -40.591 -26.058 1.00 25.36 210 PHE A O 1
ATOM 1623 N N . ALA A 1 211 ? 31.827 -39.611 -24.258 1.00 28.98 211 ALA A N 1
ATOM 1624 C CA . ALA A 1 211 ? 32.799 -38.591 -24.757 1.00 28.98 211 ALA A CA 1
ATOM 1625 C C . ALA A 1 211 ? 32.348 -37.104 -24.617 1.00 28.98 211 ALA A C 1
ATOM 1627 O O . ALA A 1 211 ? 31.307 -36.757 -25.161 1.00 28.98 211 ALA A O 1
ATOM 1628 N N . ALA A 1 212 ? 32.942 -36.289 -23.712 1.00 28.25 212 ALA A N 1
ATOM 1629 C CA . ALA A 1 212 ? 34.221 -35.510 -23.787 1.00 28.25 212 ALA A CA 1
ATOM 1630 C C . ALA A 1 212 ? 34.034 -34.209 -24.612 1.00 28.25 212 ALA A C 1
ATOM 1632 O O . ALA A 1 212 ? 33.376 -34.285 -25.641 1.00 28.25 212 ALA A O 1
ATOM 1633 N N . ASP A 1 213 ? 34.487 -32.989 -24.308 1.00 27.42 213 ASP A N 1
ATOM 1634 C CA . ASP A 1 213 ? 35.303 -32.291 -23.296 1.00 27.42 213 ASP A CA 1
ATOM 1635 C C . ASP A 1 213 ? 34.831 -30.809 -23.322 1.00 27.42 213 ASP A C 1
ATOM 1637 O O . ASP A 1 213 ? 34.193 -30.423 -24.297 1.00 27.42 213 ASP A O 1
ATOM 1641 N N . ASP A 1 214 ? 35.113 -30.004 -22.287 1.00 27.78 214 ASP A N 1
ATOM 1642 C CA . ASP A 1 214 ? 35.408 -28.551 -22.376 1.00 27.78 214 ASP A CA 1
ATOM 1643 C C . ASP A 1 214 ? 35.633 -28.006 -20.946 1.00 27.78 214 ASP A C 1
ATOM 1645 O O . ASP A 1 214 ? 34.718 -27.541 -20.262 1.00 27.78 214 ASP A O 1
ATOM 1649 N N . GLU A 1 215 ? 36.877 -28.119 -20.470 1.00 39.16 215 GLU A N 1
ATOM 1650 C CA . GLU A 1 215 ? 37.414 -27.293 -19.385 1.00 39.16 215 GLU A CA 1
ATOM 1651 C C . GLU A 1 215 ? 37.943 -25.991 -19.999 1.00 39.16 215 GLU A C 1
ATOM 1653 O O . GLU A 1 215 ? 38.887 -26.041 -20.776 1.00 39.16 215 GLU A O 1
ATOM 1658 N N . ASP A 1 216 ? 37.333 -24.850 -19.666 1.00 36.44 216 ASP A N 1
ATOM 1659 C CA . ASP A 1 216 ? 38.003 -23.543 -19.536 1.00 36.44 216 ASP A CA 1
ATOM 1660 C C . ASP A 1 216 ? 36.969 -22.475 -19.131 1.00 36.44 216 ASP A C 1
ATOM 1662 O O . ASP A 1 216 ? 36.170 -22.004 -19.943 1.00 36.44 216 ASP A O 1
ATOM 1666 N N . GLY A 1 217 ? 36.954 -22.072 -17.853 1.00 35.88 217 GLY A N 1
ATOM 1667 C CA . GLY A 1 217 ? 36.044 -21.007 -17.407 1.00 35.88 217 GLY A CA 1
ATOM 1668 C C . GLY A 1 217 ? 36.030 -20.611 -15.927 1.00 35.88 217 GLY A C 1
ATOM 1669 O O . GLY A 1 217 ? 35.242 -19.738 -15.577 1.00 35.88 217 GLY A O 1
ATOM 1670 N N . ASP A 1 218 ? 36.871 -21.182 -15.054 1.00 36.03 218 ASP A N 1
ATOM 1671 C CA . ASP A 1 218 ? 36.688 -21.048 -13.591 1.00 36.03 218 ASP A CA 1
ATOM 1672 C C . ASP A 1 218 ? 37.718 -20.157 -12.858 1.00 36.03 218 ASP A C 1
ATOM 1674 O O . ASP A 1 218 ? 37.917 -20.249 -11.648 1.00 36.03 218 ASP A O 1
ATOM 1678 N N . HIS A 1 219 ? 38.392 -19.247 -13.570 1.00 35.78 219 HIS A N 1
ATOM 1679 C CA . HIS A 1 219 ? 39.395 -18.354 -12.957 1.00 35.78 219 HIS A CA 1
ATOM 1680 C C . HIS A 1 219 ? 39.020 -16.863 -12.926 1.00 35.78 219 HIS A C 1
ATOM 1682 O O . HIS A 1 219 ? 39.731 -16.070 -12.312 1.00 35.78 219 HIS A O 1
ATOM 1688 N N . ALA A 1 220 ? 37.885 -16.460 -13.512 1.00 39.69 220 ALA A N 1
ATOM 1689 C CA . ALA A 1 220 ? 37.436 -15.060 -13.499 1.00 39.69 220 ALA A CA 1
ATOM 1690 C C . ALA A 1 220 ? 36.374 -14.748 -12.421 1.00 39.69 220 ALA A C 1
ATOM 1692 O O . ALA A 1 220 ? 36.298 -13.614 -11.945 1.00 39.69 220 ALA A O 1
ATOM 1693 N N . ALA A 1 221 ? 35.571 -15.734 -12.003 1.00 37.53 221 ALA A N 1
ATOM 1694 C CA . ALA A 1 221 ? 34.458 -15.525 -11.068 1.00 37.53 221 ALA A CA 1
ATOM 1695 C C . ALA A 1 221 ? 34.914 -15.367 -9.603 1.00 37.53 221 ALA A C 1
ATOM 1697 O O . ALA A 1 221 ? 34.352 -14.572 -8.849 1.00 37.53 221 ALA A O 1
ATOM 1698 N N . THR A 1 222 ? 35.998 -16.038 -9.214 1.00 40.25 222 THR A N 1
ATOM 1699 C CA . THR A 1 222 ? 36.495 -16.071 -7.829 1.00 40.25 222 THR A CA 1
ATOM 1700 C C . THR A 1 222 ? 37.144 -14.757 -7.375 1.00 40.25 222 THR A C 1
ATOM 1702 O O . THR A 1 222 ? 37.126 -14.440 -6.184 1.00 40.25 222 THR A O 1
ATOM 1705 N N . HIS A 1 223 ? 37.659 -13.927 -8.293 1.00 38.66 223 HIS A N 1
ATOM 1706 C CA . HIS A 1 223 ? 38.242 -12.631 -7.923 1.00 38.66 223 HIS A CA 1
ATOM 1707 C C . HIS A 1 223 ? 37.201 -11.518 -7.729 1.00 38.66 223 HIS A C 1
ATOM 1709 O O . HIS A 1 223 ? 37.366 -10.689 -6.829 1.00 38.66 223 HIS A O 1
ATOM 1715 N N . VAL A 1 224 ? 36.096 -11.522 -8.482 1.00 47.25 224 VAL A N 1
ATOM 1716 C CA . VAL A 1 224 ? 35.064 -10.468 -8.405 1.00 47.25 224 VAL A CA 1
ATOM 1717 C C . VAL A 1 224 ? 34.219 -10.591 -7.131 1.00 47.25 224 VAL A C 1
ATOM 1719 O O . VAL A 1 224 ? 33.935 -9.582 -6.479 1.00 47.25 224 VAL A O 1
ATOM 1722 N N . GLU A 1 225 ? 33.887 -11.814 -6.707 1.00 43.69 225 GLU A N 1
ATOM 1723 C CA . GLU A 1 225 ? 33.136 -12.047 -5.463 1.00 43.69 225 GLU A CA 1
ATOM 1724 C C . GLU A 1 225 ? 33.935 -11.665 -4.209 1.00 43.69 225 GLU A C 1
ATOM 1726 O O . GLU A 1 225 ? 33.376 -11.132 -3.245 1.00 43.69 225 GLU A O 1
ATOM 1731 N N . SER A 1 226 ? 35.261 -11.840 -4.238 1.00 51.25 226 SER A N 1
ATOM 1732 C CA . SER A 1 226 ? 36.130 -11.467 -3.117 1.00 51.25 226 SER A CA 1
ATOM 1733 C C . SER A 1 226 ? 36.197 -9.946 -2.895 1.00 51.25 226 SER A C 1
ATOM 1735 O O . SER A 1 226 ? 36.174 -9.487 -1.749 1.00 51.25 226 SER A O 1
ATOM 1737 N N . GLY A 1 227 ? 36.188 -9.157 -3.978 1.00 48.22 227 GLY A N 1
ATOM 1738 C CA . GLY A 1 227 ? 36.194 -7.692 -3.927 1.00 48.22 227 GLY A CA 1
ATOM 1739 C C . GLY A 1 227 ? 34.859 -7.100 -3.472 1.00 48.22 227 GLY A C 1
ATOM 1740 O O . GLY A 1 227 ? 34.837 -6.175 -2.658 1.00 48.22 227 GLY A O 1
ATOM 1741 N N . LEU A 1 228 ? 33.732 -7.667 -3.918 1.00 49.06 228 LEU A N 1
ATOM 1742 C CA . LEU A 1 228 ? 32.400 -7.206 -3.509 1.00 49.06 228 LEU A CA 1
ATOM 1743 C C . LEU A 1 228 ? 32.138 -7.490 -2.019 1.00 49.06 228 LEU A C 1
ATOM 1745 O O . LEU A 1 228 ? 31.627 -6.630 -1.300 1.00 49.06 228 LEU A O 1
ATOM 1749 N N . ALA A 1 229 ? 32.558 -8.661 -1.528 1.00 50.03 229 ALA A N 1
ATOM 1750 C CA . ALA A 1 229 ? 32.456 -9.021 -0.116 1.00 50.03 229 ALA A CA 1
ATOM 1751 C C . ALA A 1 229 ? 33.405 -8.208 0.786 1.00 50.03 229 ALA A C 1
ATOM 1753 O O . ALA A 1 229 ? 33.126 -8.042 1.976 1.00 50.03 229 ALA A O 1
ATOM 1754 N N . ALA A 1 230 ? 34.531 -7.718 0.261 1.00 52.44 230 ALA A N 1
ATOM 1755 C CA . ALA A 1 230 ? 35.423 -6.805 0.978 1.00 52.44 230 ALA A CA 1
ATOM 1756 C C . ALA A 1 230 ? 34.822 -5.392 1.070 1.00 52.44 230 ALA A C 1
ATOM 1758 O O . ALA A 1 230 ? 34.746 -4.835 2.166 1.00 52.44 230 ALA A O 1
ATOM 1759 N N . ASN A 1 231 ? 34.284 -4.868 -0.037 1.00 59.19 231 ASN A N 1
ATOM 1760 C CA . ASN A 1 231 ? 33.636 -3.553 -0.072 1.00 59.19 231 ASN A CA 1
ATOM 1761 C C . ASN A 1 231 ? 32.394 -3.491 0.832 1.00 59.19 231 ASN A C 1
ATOM 1763 O O . ASN A 1 231 ? 32.263 -2.566 1.630 1.00 59.19 231 ASN A O 1
ATOM 1767 N N . LEU A 1 232 ? 31.535 -4.518 0.807 1.00 53.62 232 LEU A N 1
ATOM 1768 C CA . LEU A 1 232 ? 30.351 -4.584 1.676 1.00 53.62 232 LEU A CA 1
ATOM 1769 C C . LEU A 1 232 ? 30.702 -4.680 3.170 1.00 53.62 232 LEU A C 1
ATOM 1771 O O . LEU A 1 232 ? 29.947 -4.187 4.012 1.00 53.62 232 LEU A O 1
ATOM 1775 N N . ARG A 1 233 ? 31.840 -5.301 3.513 1.00 57.75 233 ARG A N 1
ATOM 1776 C CA . ARG A 1 233 ? 32.352 -5.356 4.892 1.00 57.75 233 ARG A CA 1
ATOM 1777 C C . ARG A 1 233 ? 32.906 -4.008 5.345 1.00 57.75 233 ARG A C 1
ATOM 1779 O O . ARG A 1 233 ? 32.667 -3.620 6.486 1.00 57.75 233 ARG A O 1
ATOM 1786 N N . GLN A 1 234 ? 33.587 -3.290 4.457 1.00 64.75 234 GLN A N 1
ATOM 1787 C CA . GLN A 1 234 ? 34.137 -1.968 4.743 1.00 64.75 234 GLN A CA 1
ATOM 1788 C C . GLN A 1 234 ? 33.034 -0.909 4.902 1.00 64.75 234 GLN A C 1
ATOM 1790 O O . GLN A 1 234 ? 33.064 -0.139 5.860 1.00 64.75 234 GLN A O 1
ATOM 1795 N N . GLU A 1 235 ? 32.007 -0.931 4.050 1.00 60.69 235 GLU A N 1
ATOM 1796 C CA . GLU A 1 235 ? 30.836 -0.050 4.182 1.00 60.69 235 GLU A CA 1
ATOM 1797 C C . GLU A 1 235 ? 30.023 -0.351 5.452 1.00 60.69 235 GLU A C 1
ATOM 1799 O O . GLU A 1 235 ? 29.624 0.572 6.164 1.00 60.69 235 GLU A O 1
ATOM 1804 N N . ASN A 1 236 ? 29.830 -1.632 5.801 1.00 64.88 236 ASN A N 1
ATOM 1805 C CA . ASN A 1 236 ? 29.169 -2.002 7.061 1.00 64.88 236 ASN A CA 1
ATOM 1806 C C . ASN A 1 236 ? 29.958 -1.559 8.297 1.00 64.88 236 ASN A C 1
ATOM 1808 O O . ASN A 1 236 ? 29.357 -1.219 9.315 1.00 64.88 236 ASN A O 1
ATOM 1812 N N . TRP A 1 237 ? 31.290 -1.582 8.232 1.00 76.12 237 TRP A N 1
ATOM 1813 C CA . TRP A 1 237 ? 32.130 -1.096 9.322 1.00 76.12 237 TRP A CA 1
ATOM 1814 C C . TRP A 1 237 ? 31.989 0.421 9.498 1.00 76.12 237 TRP A C 1
ATOM 1816 O O . TRP A 1 237 ? 31.749 0.873 10.614 1.00 76.12 237 TRP A O 1
ATOM 1826 N N . LEU A 1 238 ? 32.019 1.188 8.403 1.00 72.62 238 LEU A N 1
ATOM 1827 C CA . LEU A 1 238 ? 31.894 2.649 8.438 1.00 72.62 238 LEU A CA 1
ATOM 1828 C C . LEU A 1 238 ? 30.535 3.106 8.997 1.00 72.62 238 LEU A C 1
ATOM 1830 O O . LEU A 1 238 ? 30.468 4.028 9.806 1.00 72.62 238 LEU A O 1
ATOM 1834 N N . LEU A 1 239 ? 29.450 2.424 8.615 1.00 68.69 239 LEU A N 1
ATOM 1835 C CA . LEU A 1 239 ? 28.111 2.705 9.142 1.00 68.69 239 LEU A CA 1
ATOM 1836 C C . LEU A 1 239 ? 27.996 2.376 10.637 1.00 68.69 239 LEU A C 1
ATOM 1838 O O . LEU A 1 239 ? 27.361 3.117 11.385 1.00 68.69 239 LEU A O 1
ATOM 1842 N N . ARG A 1 240 ? 28.624 1.285 11.097 1.00 73.06 240 ARG A N 1
ATOM 1843 C CA . ARG A 1 240 ? 28.661 0.934 12.527 1.00 73.06 240 ARG A CA 1
ATOM 1844 C C . ARG A 1 240 ? 29.463 1.944 13.343 1.00 73.06 240 ARG A C 1
ATOM 1846 O O . ARG A 1 240 ? 29.042 2.282 14.444 1.00 73.06 240 ARG A O 1
ATOM 1853 N N . ASP A 1 241 ? 30.569 2.440 12.799 1.00 83.06 241 ASP A N 1
ATOM 1854 C CA . ASP A 1 241 ? 31.393 3.467 13.440 1.00 83.06 241 ASP A CA 1
ATOM 1855 C C . ASP A 1 241 ? 30.629 4.797 13.583 1.00 83.06 241 ASP A C 1
ATOM 1857 O O . ASP A 1 241 ? 30.559 5.364 14.673 1.00 83.06 241 ASP A O 1
ATOM 1861 N N . GLN A 1 242 ? 29.918 5.222 12.530 1.00 77.00 242 GLN A N 1
ATOM 1862 C CA . GLN A 1 242 ? 29.045 6.404 12.569 1.00 77.00 242 GLN A CA 1
ATOM 1863 C C . GLN A 1 242 ? 27.908 6.272 13.591 1.00 77.00 242 GLN A C 1
ATOM 1865 O O . GLN A 1 242 ? 27.630 7.213 14.335 1.00 77.00 242 GLN A O 1
ATOM 1870 N N . ILE A 1 243 ? 27.263 5.103 13.667 1.00 77.88 243 ILE A N 1
ATOM 1871 C CA . ILE A 1 243 ? 26.203 4.842 14.653 1.00 77.88 243 ILE A CA 1
ATOM 1872 C C . ILE A 1 243 ? 26.759 4.897 16.082 1.00 77.88 243 ILE A C 1
ATOM 1874 O O . ILE A 1 243 ? 26.128 5.478 16.965 1.00 77.88 243 ILE A O 1
ATOM 1878 N N . ASN A 1 244 ? 27.939 4.324 16.321 1.00 79.25 244 ASN A N 1
ATOM 1879 C CA . ASN A 1 244 ? 28.569 4.353 17.640 1.00 79.25 244 ASN A CA 1
ATOM 1880 C C . ASN A 1 244 ? 28.975 5.776 18.046 1.00 79.25 244 ASN A C 1
ATOM 1882 O O . ASN A 1 244 ? 28.699 6.181 19.173 1.00 79.25 244 ASN A O 1
ATOM 1886 N N . SER A 1 245 ? 29.528 6.560 17.116 1.00 84.31 245 SER A N 1
ATOM 1887 C CA . SER A 1 245 ? 29.862 7.970 17.340 1.00 84.31 245 SER A CA 1
ATOM 1888 C C . SER A 1 245 ? 28.628 8.811 17.698 1.00 84.31 245 SER A C 1
ATOM 1890 O O . SER A 1 245 ? 28.649 9.537 18.693 1.00 84.31 245 SER A O 1
ATOM 1892 N N . LEU A 1 246 ? 27.515 8.644 16.972 1.00 79.06 246 LEU A N 1
ATOM 1893 C CA . LEU A 1 246 ? 26.252 9.326 17.281 1.00 79.06 246 LEU A CA 1
ATOM 1894 C C . LEU A 1 246 ? 25.688 8.914 18.649 1.00 79.06 246 LEU A C 1
ATOM 1896 O O . LEU A 1 246 ? 25.196 9.752 19.406 1.00 79.06 246 LEU A O 1
ATOM 1900 N N . ASN A 1 247 ? 25.781 7.631 19.005 1.00 76.88 247 ASN A N 1
ATOM 1901 C CA . ASN A 1 247 ? 25.330 7.146 20.310 1.00 76.88 247 ASN A CA 1
ATOM 1902 C C . ASN A 1 247 ? 26.171 7.710 21.467 1.00 76.88 247 ASN A C 1
ATOM 1904 O O . ASN A 1 247 ? 25.627 7.999 22.539 1.00 76.88 247 ASN A O 1
ATOM 1908 N N . GLU A 1 248 ? 27.474 7.910 21.264 1.00 83.31 248 GLU A N 1
ATOM 1909 C CA . GLU A 1 248 ? 28.325 8.595 22.237 1.00 83.31 248 GLU A CA 1
ATOM 1910 C C . GLU A 1 248 ? 27.950 10.073 22.391 1.00 83.31 248 GLU A C 1
ATOM 1912 O O . GLU A 1 248 ? 27.854 10.558 23.520 1.00 83.31 248 GLU A O 1
ATOM 1917 N N . GLU A 1 249 ? 27.686 10.789 21.295 1.00 80.75 249 GLU A N 1
ATOM 1918 C CA . GLU A 1 249 ? 27.260 12.194 21.346 1.00 80.75 249 GLU A CA 1
ATOM 1919 C C . GLU A 1 249 ? 25.923 12.363 22.070 1.00 80.75 249 GLU A C 1
ATOM 1921 O O . GLU A 1 249 ? 25.808 13.196 22.974 1.00 80.75 249 GLU A O 1
ATOM 1926 N N . VAL A 1 250 ? 24.938 11.516 21.763 1.00 76.12 250 VAL A N 1
ATOM 1927 C CA . VAL A 1 250 ? 23.646 11.495 22.466 1.00 76.12 250 VAL A CA 1
ATOM 1928 C C . VAL A 1 250 ? 23.839 11.200 23.956 1.00 76.12 250 VAL A C 1
ATOM 1930 O O . VAL A 1 250 ? 23.186 11.816 24.802 1.00 76.12 250 VAL A O 1
ATOM 1933 N N . SER A 1 251 ? 24.758 10.298 24.305 1.00 75.94 251 SER A N 1
ATOM 1934 C CA . SER A 1 251 ? 25.067 9.979 25.704 1.00 75.94 251 SER A CA 1
ATOM 1935 C C . SER A 1 251 ? 25.720 11.158 26.435 1.00 75.94 251 SER A C 1
ATOM 1937 O O . SER A 1 251 ? 25.338 11.458 27.569 1.00 75.94 251 SER A O 1
ATOM 1939 N N . ARG A 1 252 ? 26.630 11.895 25.778 1.00 79.88 252 ARG A N 1
ATOM 1940 C CA . ARG A 1 252 ? 27.231 13.129 26.323 1.00 79.88 252 ARG A CA 1
ATOM 1941 C C . ARG A 1 252 ? 26.193 14.233 26.503 1.00 79.88 252 ARG A C 1
ATOM 1943 O O . ARG A 1 252 ? 26.205 14.912 27.527 1.00 79.88 252 ARG A O 1
ATOM 1950 N N . LEU A 1 253 ? 25.277 14.402 25.548 1.00 71.69 253 LEU A N 1
ATOM 1951 C CA . LEU A 1 253 ? 24.186 15.377 25.649 1.00 71.69 253 LEU A CA 1
ATOM 1952 C C . LEU A 1 253 ? 23.245 15.044 26.809 1.00 71.69 253 LEU A C 1
ATOM 1954 O O . LEU A 1 253 ? 22.904 15.933 27.584 1.00 71.69 253 LEU A O 1
ATOM 1958 N N . ARG A 1 254 ? 22.902 13.765 27.002 1.00 71.00 254 ARG A N 1
ATOM 1959 C CA . ARG A 1 254 ? 22.104 13.312 28.153 1.00 71.00 254 ARG A CA 1
ATOM 1960 C C . ARG A 1 254 ? 22.810 13.549 29.488 1.00 71.00 254 ARG A C 1
ATOM 1962 O O . ARG A 1 254 ? 22.165 14.011 30.423 1.00 71.00 254 ARG A O 1
ATOM 1969 N N . GLN A 1 255 ? 24.117 13.289 29.580 1.00 72.31 255 GLN A N 1
ATOM 1970 C CA . GLN A 1 255 ? 24.897 13.594 30.788 1.00 72.31 255 GLN A CA 1
ATOM 1971 C C . GLN A 1 255 ? 24.975 15.098 31.070 1.00 72.31 255 GLN A C 1
ATOM 1973 O O . GLN A 1 255 ? 24.847 15.504 32.222 1.00 72.31 255 GLN A O 1
ATOM 1978 N N . ARG A 1 256 ? 25.138 15.932 30.036 1.00 73.31 256 ARG A N 1
ATOM 1979 C CA . ARG A 1 256 ? 25.118 17.396 30.179 1.00 73.31 256 ARG A CA 1
ATOM 1980 C C . ARG A 1 256 ? 23.749 17.900 30.627 1.00 73.31 256 ARG A C 1
ATOM 1982 O O . ARG A 1 256 ? 23.693 18.757 31.497 1.00 73.31 256 ARG A O 1
ATOM 1989 N N . LEU A 1 257 ? 22.669 17.337 30.086 1.00 66.81 257 LEU A N 1
ATOM 1990 C CA . LEU A 1 257 ? 21.304 17.684 30.476 1.00 66.81 257 LEU A CA 1
ATOM 1991 C C . LEU A 1 257 ? 21.018 17.285 31.934 1.00 66.81 257 LEU A C 1
ATOM 1993 O O . LEU A 1 257 ? 20.502 18.097 32.689 1.00 66.81 257 LEU A O 1
ATOM 1997 N N . ALA A 1 258 ? 21.447 16.089 32.354 1.00 70.38 258 ALA A N 1
ATOM 1998 C CA . ALA A 1 258 ? 21.323 15.625 33.739 1.00 70.38 258 ALA A CA 1
ATOM 1999 C C . ALA A 1 258 ? 22.178 16.441 34.730 1.00 70.38 258 ALA A C 1
ATOM 2001 O O . ALA A 1 258 ? 21.804 16.603 35.887 1.00 70.38 258 ALA A O 1
ATOM 2002 N N . ALA A 1 259 ? 23.315 16.992 34.289 1.00 68.44 259 ALA A N 1
ATOM 2003 C CA . ALA A 1 259 ? 24.132 17.902 35.094 1.00 68.44 259 ALA A CA 1
ATOM 2004 C C . ALA A 1 259 ? 23.531 19.320 35.209 1.00 68.44 259 ALA A C 1
ATOM 2006 O O . ALA A 1 259 ? 23.934 20.085 36.085 1.00 68.44 259 ALA A O 1
ATOM 2007 N N . CYS A 1 260 ? 22.568 19.672 34.349 1.00 59.72 260 CYS A N 1
ATOM 2008 C CA . CYS A 1 260 ? 21.882 20.965 34.343 1.00 59.72 260 CYS A CA 1
ATOM 2009 C C . CYS A 1 260 ? 20.596 21.002 35.192 1.00 59.72 260 CYS A C 1
ATOM 2011 O O . CYS A 1 260 ? 20.006 22.074 35.308 1.00 59.72 260 CYS A O 1
ATOM 2013 N N . ASP A 1 261 ? 20.205 19.907 35.861 1.00 52.06 261 ASP A N 1
ATOM 2014 C CA . ASP A 1 261 ? 19.046 19.873 36.781 1.00 52.06 261 ASP A CA 1
ATOM 2015 C C . ASP A 1 261 ? 19.227 20.732 38.058 1.00 52.06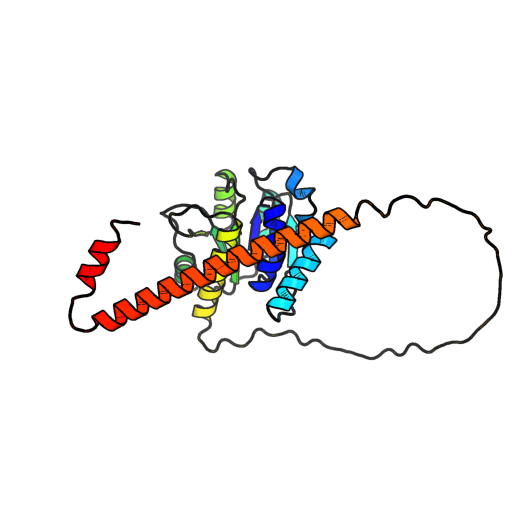 261 ASP A C 1
ATOM 2017 O O . ASP A 1 261 ? 18.336 20.834 38.900 1.00 52.06 261 ASP A O 1
ATOM 2021 N N . GLY A 1 262 ? 20.349 21.446 38.180 1.00 55.53 262 GLY A N 1
ATOM 2022 C CA . GLY A 1 262 ? 20.536 22.564 39.104 1.00 55.53 262 GLY A CA 1
ATOM 2023 C C . GLY A 1 262 ? 20.023 23.899 38.551 1.00 55.53 262 GLY A C 1
ATOM 2024 O O . GLY A 1 262 ? 20.796 24.845 38.445 1.00 55.53 262 GLY A O 1
ATOM 2025 N N . GLY A 1 263 ? 18.732 23.982 38.215 1.00 53.34 263 GLY A N 1
ATOM 2026 C CA . GLY A 1 263 ? 17.982 25.242 38.142 1.00 53.34 263 GLY A CA 1
ATOM 2027 C C . GLY A 1 263 ? 18.277 26.189 36.973 1.00 53.34 263 GLY A C 1
ATOM 2028 O O . GLY A 1 263 ? 18.736 27.303 37.202 1.00 53.34 263 GLY A O 1
ATOM 2029 N N . VAL A 1 264 ? 17.892 25.824 35.746 1.00 52.53 264 VAL A N 1
ATOM 2030 C CA . VAL A 1 264 ? 17.505 26.797 34.703 1.00 52.53 264 VAL A CA 1
ATOM 2031 C C . VAL A 1 264 ? 16.343 26.222 33.885 1.00 52.53 264 VAL A C 1
ATOM 2033 O O . VAL A 1 264 ? 16.374 25.068 33.473 1.00 52.53 264 VAL A O 1
ATOM 2036 N N . ASP A 1 265 ? 15.310 27.037 33.674 1.00 51.00 265 ASP A N 1
ATOM 2037 C CA . ASP A 1 265 ? 14.065 26.714 32.969 1.00 51.00 265 ASP A CA 1
ATOM 2038 C C . ASP A 1 265 ? 14.321 26.159 31.548 1.00 51.00 265 ASP A C 1
ATOM 2040 O O . ASP A 1 265 ? 14.878 26.837 30.675 1.00 51.00 265 ASP A O 1
ATOM 2044 N N . ALA A 1 266 ? 13.897 24.909 31.322 1.00 52.44 266 ALA A N 1
ATOM 2045 C CA . ALA A 1 266 ? 14.086 24.135 30.091 1.00 52.44 266 ALA A CA 1
ATOM 2046 C C . ALA A 1 266 ? 13.522 24.822 28.831 1.00 52.44 266 ALA A C 1
ATOM 2048 O O . ALA A 1 266 ? 13.955 24.534 27.712 1.00 52.44 266 ALA A O 1
ATOM 2049 N N . SER A 1 267 ? 12.604 25.777 29.000 1.00 50.88 267 SER A N 1
ATOM 2050 C CA . SER A 1 267 ? 12.048 26.586 27.912 1.00 50.88 267 SER A CA 1
ATOM 2051 C C . SER A 1 267 ? 13.070 27.539 27.269 1.00 50.88 267 SER A C 1
ATOM 2053 O O . SER A 1 267 ? 12.964 27.844 26.081 1.00 50.88 267 SER A O 1
ATOM 2055 N N . THR A 1 268 ? 14.105 27.964 28.005 1.00 50.16 268 THR A N 1
ATOM 2056 C CA . THR A 1 268 ? 15.076 28.967 27.524 1.00 50.16 268 THR A CA 1
ATOM 2057 C C . THR A 1 268 ? 16.244 28.341 26.747 1.00 50.16 268 THR A C 1
ATOM 2059 O O . THR A 1 268 ? 16.828 28.992 25.880 1.00 50.16 268 THR A O 1
ATOM 2062 N N . LEU A 1 269 ? 16.572 27.066 26.997 1.00 51.16 269 LEU A N 1
ATOM 2063 C CA . LEU A 1 269 ? 17.651 26.364 26.284 1.00 51.16 269 LEU A CA 1
ATOM 2064 C C . LEU A 1 269 ? 17.202 25.844 24.909 1.00 51.16 269 LEU A C 1
ATOM 2066 O O . LEU A 1 269 ? 17.945 25.961 23.935 1.00 51.16 269 LEU A O 1
ATOM 2070 N N . ALA A 1 270 ? 15.965 25.345 24.807 1.00 50.72 270 ALA A N 1
ATOM 2071 C CA . ALA A 1 270 ? 15.405 24.842 23.549 1.00 50.72 270 ALA A CA 1
ATOM 2072 C C . ALA A 1 270 ? 15.292 25.937 22.469 1.00 50.72 270 ALA A C 1
ATOM 2074 O O . ALA A 1 270 ? 15.435 25.659 21.281 1.00 50.72 270 ALA A O 1
ATOM 2075 N N . ALA A 1 271 ? 15.107 27.196 22.879 1.00 46.88 271 ALA A N 1
ATOM 2076 C CA . ALA A 1 271 ? 15.034 28.337 21.970 1.00 46.88 271 ALA A CA 1
ATOM 2077 C C . ALA A 1 271 ? 16.399 28.770 21.397 1.00 46.88 271 ALA A C 1
ATOM 2079 O O . ALA A 1 271 ? 16.432 29.488 20.401 1.00 46.88 271 ALA A O 1
ATOM 2080 N N . ARG A 1 272 ? 17.524 28.357 22.002 1.00 43.34 272 ARG A N 1
ATOM 2081 C CA . ARG A 1 272 ? 18.868 28.809 21.601 1.00 43.34 272 ARG A CA 1
ATOM 2082 C C . ARG A 1 272 ? 19.629 27.835 20.700 1.00 43.34 272 ARG A C 1
ATOM 2084 O O . ARG A 1 272 ? 20.479 28.294 19.946 1.00 43.34 272 ARG A O 1
ATOM 2091 N N . GLU A 1 273 ? 19.320 26.538 20.725 1.00 47.88 273 GLU A N 1
ATOM 2092 C CA . GLU A 1 273 ? 20.008 25.553 19.865 1.00 47.88 273 GLU A CA 1
ATOM 2093 C C . GLU A 1 273 ? 19.282 25.226 18.551 1.00 47.88 273 GLU A C 1
ATOM 2095 O O . GLU A 1 273 ? 19.919 24.766 17.609 1.00 47.88 273 GLU A O 1
ATOM 2100 N N . LEU A 1 274 ? 17.999 25.574 18.404 1.00 45.09 274 LEU A N 1
ATOM 2101 C CA . LEU A 1 274 ? 17.281 25.461 17.120 1.00 45.09 274 LEU A CA 1
ATOM 2102 C C . LEU A 1 274 ? 17.685 26.523 16.076 1.00 45.09 274 LEU A C 1
ATOM 2104 O O . LEU A 1 274 ? 17.084 26.599 15.011 1.00 45.09 274 LEU A O 1
ATOM 2108 N N . GLN A 1 275 ? 18.693 27.348 16.371 1.00 42.38 275 GLN A N 1
ATOM 2109 C CA . GLN A 1 275 ? 19.217 28.367 15.458 1.00 42.38 275 GLN A CA 1
ATOM 2110 C C . GLN A 1 275 ? 20.514 27.943 14.742 1.00 42.38 275 GLN A C 1
ATOM 2112 O O . GLN A 1 275 ? 21.040 28.725 13.954 1.00 42.38 275 GLN A O 1
ATOM 2117 N N . PHE A 1 276 ? 21.027 26.731 14.999 1.00 43.97 276 PHE A N 1
ATOM 2118 C CA . PHE A 1 276 ? 22.285 26.229 14.419 1.00 43.97 276 PHE A CA 1
ATOM 2119 C C . PHE A 1 276 ? 22.207 24.825 13.785 1.00 43.97 276 PHE A C 1
ATOM 2121 O O . PHE A 1 276 ? 23.244 24.262 13.432 1.00 43.97 276 PHE A O 1
ATOM 2128 N N . LEU A 1 277 ? 21.001 24.292 13.576 1.00 38.09 277 LEU A N 1
ATOM 2129 C CA . LEU A 1 277 ? 20.723 23.111 12.746 1.00 38.09 277 LEU A CA 1
ATOM 2130 C C . LEU A 1 277 ? 19.694 23.474 11.674 1.00 38.09 277 LEU A C 1
ATOM 2132 O O . LEU A 1 277 ? 19.826 22.952 10.546 1.00 38.09 277 LEU A O 1
#

Radius of gyration: 26.93 Å; chains: 1; bounding box: 60×87×64 Å

Foldseek 3Di:
DEEAQAALVLLLQCLLVCLLLVAQAYEHEHAPPDDPCSCVDCSVPCVRSVVSSVNSCVVNVHDHGHHYHYYHDVLCCLPPPVVVVDDAQEAEAEEDADAPAAAPLVSLVVCVVVVGNNQYYHYYFYYQVGHDPVVVVSCVVSRYGYHYPHNDDDHRNVVVSSVSVVRVVSNDVVCPPCNPDDPPPDPPPPDDDDDDDDDDDDDDDDDDDDDDDDDDDPDPPVVVVVVVVVVVVVVVVVVVVVVVVVVVVVVVVVVVVVVPPPDDDPVVVVVPVVVPD

pLDDT: mean 77.56, std 24.72, range [24.92, 98.44]

Organism: NCBI:txid1333877

Sequence (277 aa):
LMIAMPRPKVMMRLWSTLAQMGVRRVTLTNACRVEKPYFASQAVDPGRYLPELQLGLEQAVCTRLPDVRIEMRLKPFVEDELDRLCPPGVLRLLCHPGPRAPRLAEAVAAAAAEGRRVEGLLLAVGPEGGWVDFELDMFRRHGFQEVTLGERVLTTDVAVVSLLALAGDALRARRGPEGPPREDGELSVTGHGETKVGKRGSRRQSQLPFAADDEDGDHAATHVESGLAANLRQENWLLRDQINSLNEEVSRLRQRLAACDGGVDASTLAARELQFL

Secondary structure (DSSP, 8-state):
-EEE---HHHHHHHHHHHHHTT-SEEEEE--TTS-GGGGGSGGG-HHHHHHHHHHHHHHTT---PPEEEEES-HHHIIIIIHHHHS-TTEEEEEE---TTSPBHHHHHHHHHHTT----EEEEEE--TT---HHHHHHHHHTTPEEEB--SSPPPHHHHHHHHHHHHHHHHHHTT-TTPPPP------------------------------------SSHHHHHHHHHHHHHHHHHHHHHHHHHHHHHHHHHHHHHHHT-SS--HHHHHHHHTT--